Protein AF-I2Q1D4-F1 (afdb_monomer)

Structure (mmCIF, N/CA/C/O backbone):
data_AF-I2Q1D4-F1
#
_entry.id   AF-I2Q1D4-F1
#
loop_
_atom_site.group_PDB
_atom_site.id
_atom_site.type_symbol
_atom_site.label_atom_id
_atom_site.label_alt_id
_atom_site.label_comp_id
_atom_site.label_asym_id
_atom_site.label_entity_id
_atom_site.label_seq_id
_atom_site.pdbx_PDB_ins_code
_atom_site.Cartn_x
_atom_site.Cartn_y
_atom_site.Cartn_z
_atom_site.occupancy
_atom_site.B_iso_or_equiv
_atom_site.auth_seq_id
_atom_site.auth_comp_id
_atom_site.auth_asym_id
_atom_site.auth_atom_id
_atom_site.pdbx_PDB_model_num
ATOM 1 N N . MET A 1 1 ? -16.448 -4.188 3.893 1.00 62.00 1 MET A N 1
ATOM 2 C CA . MET A 1 1 ? -16.419 -3.322 5.093 1.00 62.00 1 MET A CA 1
ATOM 3 C C . MET A 1 1 ? -15.791 -2.001 4.686 1.00 62.00 1 MET A C 1
ATOM 5 O O . MET A 1 1 ? -14.829 -2.033 3.932 1.00 62.00 1 MET A O 1
ATOM 9 N N . LYS A 1 2 ? -16.348 -0.863 5.107 1.00 79.00 2 LYS A N 1
ATOM 10 C CA . LYS A 1 2 ? -15.737 0.445 4.850 1.00 79.00 2 LYS A CA 1
ATOM 11 C C . LYS A 1 2 ? -14.789 0.752 6.010 1.00 79.00 2 LYS A C 1
ATOM 13 O O . LYS A 1 2 ? -15.241 0.789 7.150 1.00 79.00 2 LYS A O 1
ATOM 18 N N . LEU A 1 3 ? -13.499 0.894 5.723 1.00 90.38 3 LEU A N 1
ATOM 19 C CA . LEU A 1 3 ? -12.485 1.256 6.714 1.00 90.38 3 LEU A CA 1
ATOM 20 C C . LEU A 1 3 ? -12.635 2.740 7.006 1.00 90.38 3 LEU A C 1
ATOM 22 O O . LEU A 1 3 ? -12.610 3.537 6.068 1.00 90.38 3 LEU A O 1
ATOM 26 N N . MET A 1 4 ? -12.832 3.101 8.268 1.00 89.44 4 MET A N 1
ATOM 27 C CA . MET A 1 4 ? -13.060 4.495 8.651 1.00 89.44 4 MET A CA 1
ATOM 28 C C . MET A 1 4 ? -11.952 4.936 9.585 1.00 89.44 4 MET A C 1
ATOM 30 O O . MET A 1 4 ? -11.477 4.158 10.405 1.00 89.44 4 MET A O 1
ATOM 34 N N . TYR A 1 5 ? -11.549 6.187 9.482 1.00 87.38 5 TYR A N 1
ATOM 35 C CA . TYR A 1 5 ? -10.619 6.767 10.430 1.00 87.38 5 TYR A CA 1
ATOM 36 C C . TYR A 1 5 ? -11.382 7.342 11.645 1.00 87.38 5 TYR A C 1
ATOM 38 O O . TYR A 1 5 ? -12.425 7.971 11.442 1.00 87.38 5 TYR A O 1
ATOM 46 N N . PRO A 1 6 ? -10.907 7.155 12.894 1.00 86.81 6 PRO A N 1
ATOM 47 C CA . PRO A 1 6 ? -9.643 6.519 13.283 1.00 86.81 6 PRO A CA 1
ATOM 48 C C . PRO A 1 6 ? -9.753 5.048 13.721 1.00 86.81 6 PRO A C 1
ATOM 50 O O . PRO A 1 6 ? -8.758 4.473 14.155 1.00 86.81 6 PRO A O 1
ATOM 53 N N . GLN A 1 7 ? -10.922 4.407 13.591 1.00 86.75 7 GLN A N 1
ATOM 54 C CA . GLN A 1 7 ? -11.082 2.979 13.930 1.00 86.75 7 GLN A CA 1
ATOM 55 C C . GLN A 1 7 ? -10.178 2.048 13.099 1.00 86.75 7 GLN A C 1
ATOM 57 O O . GLN A 1 7 ? -9.902 0.918 13.509 1.00 86.75 7 GLN A O 1
ATOM 62 N N . SER A 1 8 ? -9.727 2.524 11.938 1.00 90.44 8 SER A N 1
ATOM 63 C CA . SER A 1 8 ? -8.790 1.863 11.042 1.00 90.44 8 SER A CA 1
ATOM 64 C C . SER A 1 8 ? -7.541 2.723 10.821 1.00 90.44 8 SER A C 1
ATOM 66 O O . SER A 1 8 ? -7.619 3.952 10.793 1.00 90.44 8 SER A O 1
ATOM 68 N N . PHE A 1 9 ? -6.401 2.074 10.588 1.00 89.38 9 PHE A N 1
ATOM 69 C CA . PHE A 1 9 ? -5.124 2.712 10.250 1.00 89.38 9 PHE A CA 1
ATOM 70 C C . PHE A 1 9 ? -4.370 1.884 9.199 1.00 89.38 9 PHE A C 1
ATOM 72 O O . PHE A 1 9 ? -4.501 0.656 9.205 1.00 89.38 9 PHE A O 1
ATOM 79 N N . PRO A 1 10 ? -3.569 2.488 8.300 1.00 90.31 10 PRO A N 1
ATOM 80 C CA . PRO A 1 10 ? -2.796 1.721 7.334 1.00 90.31 10 PRO A CA 1
ATOM 81 C C . PRO A 1 10 ? -1.645 1.001 8.034 1.00 90.31 10 PRO A C 1
ATOM 83 O O . PRO A 1 10 ? -1.107 1.478 9.033 1.00 90.31 10 PRO A O 1
ATOM 86 N N . CYS A 1 11 ? -1.232 -0.145 7.501 1.00 87.75 11 CYS A N 1
ATOM 87 C CA . CYS A 1 11 ? -0.010 -0.787 7.971 1.00 87.75 11 CYS A CA 1
ATOM 88 C C . CYS A 1 11 ? 1.193 0.135 7.734 1.00 87.75 11 CYS A C 1
ATOM 90 O O . CYS A 1 11 ? 1.374 0.659 6.637 1.00 87.75 11 CYS A O 1
ATOM 92 N N . LEU A 1 12 ? 2.042 0.275 8.752 1.00 80.25 12 LEU A N 1
ATOM 93 C CA . LEU A 1 12 ? 3.350 0.899 8.603 1.00 80.25 12 LEU A CA 1
ATOM 94 C C . LEU A 1 12 ? 4.350 -0.145 8.104 1.00 80.25 12 LEU A C 1
ATOM 96 O O . LEU A 1 12 ? 4.424 -1.261 8.625 1.00 80.25 12 LEU A O 1
ATOM 100 N N . PHE A 1 13 ? 5.110 0.227 7.082 1.00 76.31 13 PHE A N 1
ATOM 101 C CA . PHE A 1 13 ? 6.094 -0.624 6.419 1.00 76.31 13 PHE A CA 1
ATOM 102 C C . PHE A 1 13 ? 7.502 -0.053 6.629 1.00 76.31 13 PHE A C 1
ATOM 104 O O . PHE A 1 13 ? 8.214 0.297 5.685 1.00 76.31 13 PHE A O 1
ATOM 111 N N . ASP A 1 14 ? 7.890 0.068 7.898 1.00 74.75 14 ASP A N 1
ATOM 112 C CA . ASP A 1 14 ? 9.194 0.602 8.283 1.00 74.75 14 ASP A CA 1
ATOM 113 C C . ASP A 1 14 ? 10.340 -0.282 7.772 1.00 74.75 14 ASP A C 1
ATOM 115 O O . ASP A 1 14 ? 10.262 -1.511 7.778 1.00 74.75 14 ASP A O 1
ATOM 119 N N . GLY A 1 15 ? 11.432 0.352 7.336 1.00 75.62 15 GLY A N 1
ATOM 120 C CA . GLY A 1 15 ? 12.657 -0.353 6.941 1.00 75.62 15 GLY A CA 1
ATOM 121 C C . GLY A 1 15 ? 12.574 -1.120 5.619 1.00 75.62 15 GLY A C 1
ATOM 122 O O . GLY A 1 15 ? 13.454 -1.928 5.331 1.00 75.62 15 GLY A O 1
ATOM 123 N N . PHE A 1 16 ? 11.549 -0.878 4.798 1.00 83.38 16 PHE A N 1
ATOM 124 C CA . PHE A 1 16 ? 11.506 -1.435 3.448 1.00 83.38 16 PHE A CA 1
ATOM 125 C C . PHE A 1 16 ? 12.712 -0.951 2.614 1.00 83.38 16 PHE A C 1
ATOM 127 O O . PHE A 1 16 ? 13.245 0.133 2.875 1.00 83.38 16 PHE A O 1
ATOM 134 N N . PRO A 1 17 ? 13.156 -1.710 1.599 1.00 86.94 17 PRO A N 1
ATOM 135 C CA . PRO A 1 17 ? 14.291 -1.323 0.763 1.00 86.94 17 PRO A CA 1
ATOM 136 C C . PRO A 1 17 ? 13.922 -0.198 -0.217 1.00 86.94 17 PRO A C 1
ATOM 138 O O . PRO A 1 17 ? 12.746 0.061 -0.460 1.00 86.94 17 PRO A O 1
ATOM 141 N N . THR A 1 18 ? 14.915 0.480 -0.794 1.00 85.62 18 THR A N 1
ATOM 142 C CA . THR A 1 18 ? 14.709 1.505 -1.841 1.00 85.62 18 THR A CA 1
ATOM 143 C C . THR A 1 18 ? 14.423 0.898 -3.217 1.00 85.62 18 THR A C 1
ATOM 145 O O . THR A 1 18 ? 13.810 1.544 -4.064 1.00 85.62 18 THR A O 1
ATOM 148 N N . ALA A 1 19 ? 14.810 -0.363 -3.419 1.00 90.31 19 ALA A N 1
ATOM 149 C CA . ALA A 1 19 ? 14.543 -1.122 -4.629 1.00 90.31 19 ALA A CA 1
ATOM 150 C C . ALA A 1 19 ? 14.265 -2.599 -4.319 1.00 90.31 19 ALA A C 1
ATOM 152 O O . ALA A 1 19 ? 14.704 -3.135 -3.300 1.00 90.31 19 ALA A O 1
ATOM 153 N N . LEU A 1 20 ? 13.555 -3.259 -5.229 1.00 93.50 20 LEU A N 1
ATOM 154 C CA . LEU A 1 20 ? 13.235 -4.679 -5.187 1.00 93.50 20 LEU A CA 1
ATOM 155 C C . LEU A 1 20 ? 13.736 -5.354 -6.456 1.00 93.50 20 LEU A C 1
ATOM 157 O O . LEU A 1 20 ? 13.558 -4.843 -7.557 1.00 93.50 20 LEU A O 1
ATOM 161 N N . GLU A 1 21 ? 14.316 -6.539 -6.313 1.00 94.88 21 GLU A N 1
ATOM 162 C CA . GLU A 1 21 ? 14.533 -7.431 -7.445 1.00 94.88 21 GLU A CA 1
ATOM 163 C C . GLU A 1 21 ? 13.379 -8.425 -7.503 1.00 94.88 21 GLU A C 1
ATOM 165 O O . GLU A 1 21 ? 13.147 -9.170 -6.548 1.00 94.88 21 GLU A O 1
ATOM 170 N N . ILE A 1 22 ? 12.683 -8.468 -8.636 1.00 92.94 22 ILE A N 1
ATOM 171 C CA . ILE A 1 22 ? 11.672 -9.487 -8.900 1.00 92.94 22 ILE A CA 1
ATOM 172 C C . ILE A 1 22 ? 12.085 -10.349 -10.086 1.00 92.94 22 ILE A C 1
ATOM 174 O O . ILE A 1 22 ? 12.797 -9.914 -10.996 1.00 92.94 22 ILE A O 1
ATOM 178 N N . ARG A 1 23 ? 11.622 -11.599 -10.073 1.00 93.38 23 ARG A N 1
ATOM 179 C CA . ARG A 1 23 ? 11.821 -12.554 -11.163 1.00 93.38 23 ARG A CA 1
ATOM 180 C C . ARG A 1 23 ? 10.481 -13.075 -11.626 1.00 93.38 23 ARG A C 1
ATOM 182 O O . ARG A 1 23 ? 9.671 -13.532 -10.822 1.00 93.38 23 ARG A O 1
ATOM 189 N N . MET A 1 24 ? 10.272 -13.016 -12.929 1.00 91.12 24 MET A N 1
ATOM 190 C CA . MET A 1 24 ? 9.012 -13.405 -13.534 1.00 91.12 24 MET A CA 1
ATOM 191 C C . MET A 1 24 ? 8.871 -14.924 -13.541 1.00 91.12 24 MET A C 1
ATOM 193 O O . MET A 1 24 ? 9.718 -15.644 -14.071 1.00 91.12 24 MET A O 1
ATOM 197 N N . GLY A 1 25 ? 7.777 -15.415 -12.961 1.00 89.06 25 GLY A N 1
ATOM 198 C CA . GLY A 1 25 ? 7.302 -16.773 -13.211 1.00 89.06 25 GLY A CA 1
ATOM 199 C C . GLY A 1 25 ? 6.661 -16.886 -14.596 1.00 89.06 25 GLY A C 1
ATOM 200 O O . GLY A 1 25 ? 6.474 -15.882 -15.282 1.00 89.06 25 GLY A O 1
ATOM 201 N N . VAL A 1 26 ? 6.271 -18.104 -14.982 1.00 86.06 26 VAL A N 1
ATOM 202 C CA . VAL A 1 26 ? 5.675 -18.399 -16.302 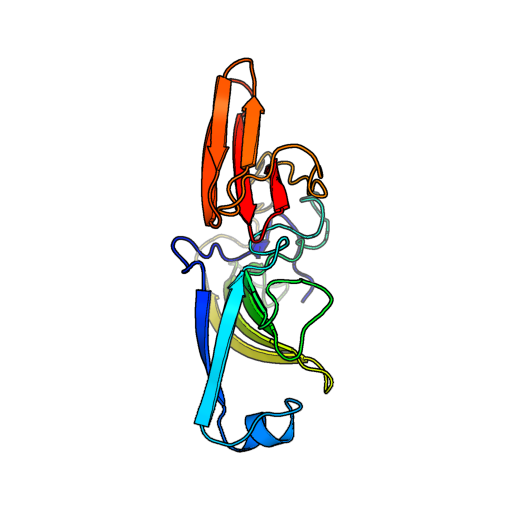1.00 86.06 26 VAL A CA 1
ATOM 203 C C . VAL A 1 26 ? 4.513 -17.451 -16.607 1.00 86.06 26 VAL A C 1
ATOM 205 O O . VAL A 1 26 ? 4.579 -16.683 -17.557 1.00 86.06 26 VAL A O 1
ATOM 208 N N . SER A 1 27 ? 3.510 -17.412 -15.727 1.00 81.69 27 SER A N 1
ATOM 209 C CA . SER A 1 27 ? 2.316 -16.580 -15.921 1.00 81.69 27 SER A CA 1
ATOM 210 C C . SER A 1 27 ? 2.602 -15.081 -15.937 1.00 81.69 27 SER A C 1
ATOM 212 O O . SER A 1 27 ? 1.806 -14.315 -16.462 1.00 81.69 27 SER A O 1
ATOM 214 N N . GLY A 1 28 ? 3.703 -14.644 -15.327 1.00 79.88 28 GLY A N 1
ATOM 215 C CA . GLY A 1 28 ? 4.086 -13.241 -15.351 1.00 79.88 28 GLY A CA 1
ATOM 216 C C . GLY A 1 28 ? 4.759 -12.851 -16.671 1.00 79.88 28 GLY A C 1
ATOM 217 O O . GLY A 1 28 ? 4.537 -11.744 -17.152 1.00 79.88 28 GLY A O 1
ATOM 218 N N . GLY A 1 29 ? 5.532 -13.763 -17.271 1.00 79.62 29 GLY A N 1
ATOM 219 C CA . GLY A 1 29 ? 6.131 -13.566 -18.594 1.00 79.62 29 GLY A CA 1
ATOM 220 C C . GLY A 1 29 ? 5.088 -13.343 -19.692 1.00 79.62 29 GLY A C 1
ATOM 221 O O . GLY A 1 29 ? 5.316 -12.541 -20.585 1.00 79.62 29 GLY A O 1
ATOM 222 N N . ASP A 1 30 ? 3.921 -13.979 -19.576 1.00 82.12 30 ASP A N 1
ATOM 223 C CA . ASP A 1 30 ? 2.833 -13.834 -20.553 1.00 82.12 30 ASP A CA 1
ATOM 224 C C . ASP A 1 30 ? 2.056 -12.510 -20.415 1.00 82.12 30 ASP A C 1
ATOM 226 O O . ASP A 1 30 ? 1.393 -12.076 -21.355 1.00 82.12 30 ASP A O 1
ATOM 230 N N . ILE A 1 31 ? 2.095 -11.883 -19.234 1.00 84.81 31 ILE A N 1
ATOM 231 C CA . ILE A 1 31 ? 1.286 -10.697 -18.903 1.00 84.81 31 ILE A CA 1
ATOM 232 C C . ILE A 1 31 ? 2.092 -9.400 -19.050 1.00 84.81 31 ILE A C 1
ATOM 234 O O . ILE A 1 31 ? 1.538 -8.362 -19.410 1.00 84.81 31 ILE A O 1
ATOM 238 N N . VAL A 1 32 ? 3.394 -9.441 -18.764 1.00 88.06 32 VAL A N 1
ATOM 239 C CA . VAL A 1 32 ? 4.268 -8.265 -18.797 1.00 88.06 32 VAL A CA 1
ATOM 240 C C . VAL A 1 32 ? 4.936 -8.167 -20.162 1.00 88.06 32 VAL A C 1
ATOM 242 O O . VAL A 1 32 ? 5.676 -9.060 -20.573 1.00 88.06 32 VAL A O 1
ATOM 245 N N . ALA A 1 33 ? 4.692 -7.064 -20.870 1.00 85.38 33 ALA A N 1
ATOM 246 C CA . ALA A 1 33 ? 5.254 -6.843 -22.196 1.00 85.38 33 ALA A CA 1
ATOM 247 C C . ALA A 1 33 ? 6.791 -6.928 -22.171 1.00 85.38 33 ALA A C 1
ATOM 249 O O . ALA A 1 33 ? 7.451 -6.307 -21.342 1.00 85.38 33 ALA A O 1
ATOM 250 N N . GLY A 1 34 ? 7.364 -7.720 -23.081 1.00 84.00 34 GLY A N 1
ATOM 251 C CA . GLY A 1 34 ? 8.815 -7.917 -23.168 1.00 84.00 34 GLY A CA 1
ATOM 252 C C . GLY A 1 34 ? 9.417 -8.831 -22.092 1.00 84.00 34 GLY A C 1
ATOM 253 O O . GLY A 1 34 ? 10.634 -9.014 -22.074 1.00 84.00 34 GLY A O 1
ATOM 254 N N . ALA A 1 35 ? 8.602 -9.430 -21.219 1.00 89.31 35 ALA A N 1
ATOM 255 C CA . ALA A 1 35 ? 9.062 -10.400 -20.236 1.00 89.31 35 ALA A CA 1
ATOM 256 C C . ALA A 1 35 ? 8.954 -11.849 -20.743 1.00 89.31 35 ALA A C 1
ATOM 258 O O . ALA A 1 35 ? 8.266 -12.168 -21.705 1.00 89.31 35 ALA A O 1
ATOM 259 N N . SER A 1 36 ? 9.668 -12.745 -20.068 1.00 90.50 36 SER A N 1
ATOM 260 C CA . SER A 1 36 ? 9.610 -14.195 -20.243 1.00 90.50 36 SER A CA 1
ATOM 261 C C . SER A 1 36 ? 9.888 -14.874 -18.898 1.00 90.50 36 SER A C 1
ATOM 263 O O . SER A 1 36 ? 10.193 -14.202 -17.906 1.00 90.50 36 SER A O 1
ATOM 265 N N . LEU A 1 37 ? 9.791 -16.205 -18.838 1.00 92.06 37 LEU A N 1
ATOM 266 C CA . LEU A 1 37 ? 10.150 -16.954 -17.633 1.00 92.06 37 LEU A CA 1
ATOM 267 C C . LEU A 1 37 ? 11.592 -16.636 -17.210 1.00 92.06 37 LEU A C 1
ATOM 269 O O . LEU A 1 37 ? 12.538 -16.842 -17.964 1.00 92.06 37 LEU A O 1
ATOM 273 N N . GLY A 1 38 ? 11.754 -16.186 -15.968 1.00 89.50 38 GLY A N 1
ATOM 274 C CA . GLY A 1 38 ? 13.052 -15.860 -15.389 1.00 89.50 38 GLY A CA 1
ATOM 275 C C . GLY A 1 38 ? 13.555 -14.453 -15.710 1.00 89.50 38 GLY A C 1
ATOM 276 O O . GLY A 1 38 ? 14.598 -14.076 -15.170 1.00 89.50 38 GLY A O 1
ATOM 277 N N . THR A 1 39 ? 12.828 -13.659 -16.511 1.00 93.44 39 THR A N 1
ATOM 278 C CA . THR A 1 39 ? 13.144 -12.237 -16.701 1.00 93.44 39 THR A CA 1
ATOM 279 C C . THR A 1 39 ? 13.220 -11.551 -15.340 1.00 93.44 39 THR A C 1
ATOM 281 O O . THR A 1 39 ? 12.350 -11.727 -14.484 1.00 93.44 39 THR A O 1
ATOM 284 N N . LYS A 1 40 ? 14.292 -10.785 -15.141 1.00 94.38 40 LYS A N 1
ATOM 285 C CA . LYS A 1 40 ? 14.546 -10.018 -13.926 1.00 94.38 40 LYS A CA 1
ATOM 286 C C . LYS A 1 40 ? 14.137 -8.567 -14.154 1.00 94.38 40 LYS A C 1
ATOM 288 O O . LYS A 1 40 ? 14.579 -7.970 -15.131 1.00 94.38 40 LYS A O 1
ATOM 293 N N . PHE A 1 41 ? 13.385 -8.008 -13.214 1.00 93.56 41 PHE A N 1
ATOM 294 C CA . PHE A 1 41 ? 13.145 -6.570 -13.122 1.00 93.56 41 PHE A CA 1
ATOM 295 C C . PHE A 1 41 ? 13.732 -6.036 -11.819 1.00 93.56 41 PHE A C 1
ATOM 297 O O . PHE A 1 41 ? 13.641 -6.683 -10.771 1.00 93.56 41 PHE A O 1
ATOM 304 N N . THR A 1 42 ? 14.325 -4.850 -11.899 1.00 95.69 42 THR A N 1
ATOM 305 C CA . THR A 1 42 ? 14.633 -4.032 -10.728 1.00 95.69 42 THR A CA 1
ATOM 306 C C . THR A 1 42 ? 13.528 -2.997 -10.622 1.00 95.69 42 THR A C 1
ATOM 308 O O . THR A 1 42 ? 13.348 -2.218 -11.551 1.00 95.69 42 THR A O 1
ATOM 311 N N . LEU A 1 43 ? 12.787 -3.009 -9.521 1.00 96.38 43 LEU A N 1
ATOM 312 C CA . LEU A 1 43 ? 11.739 -2.035 -9.249 1.00 96.38 43 LEU A CA 1
ATOM 313 C C . LEU A 1 43 ? 12.253 -1.019 -8.235 1.00 96.38 43 LEU A C 1
ATOM 315 O O . LEU A 1 43 ? 12.774 -1.418 -7.193 1.00 96.38 43 LEU A O 1
ATOM 319 N N . THR A 1 44 ? 12.088 0.269 -8.498 1.00 94.50 44 THR A N 1
ATOM 320 C CA . THR A 1 44 ? 12.456 1.347 -7.569 1.00 94.50 44 THR A CA 1
ATOM 321 C C . THR A 1 44 ? 11.203 1.988 -6.990 1.00 94.50 44 THR A C 1
ATOM 323 O O . THR A 1 44 ? 10.123 1.912 -7.578 1.00 94.50 44 THR A O 1
ATOM 326 N N . ARG A 1 45 ? 11.318 2.576 -5.795 1.00 93.25 45 ARG A N 1
ATOM 327 C CA . ARG A 1 45 ? 10.184 3.237 -5.134 1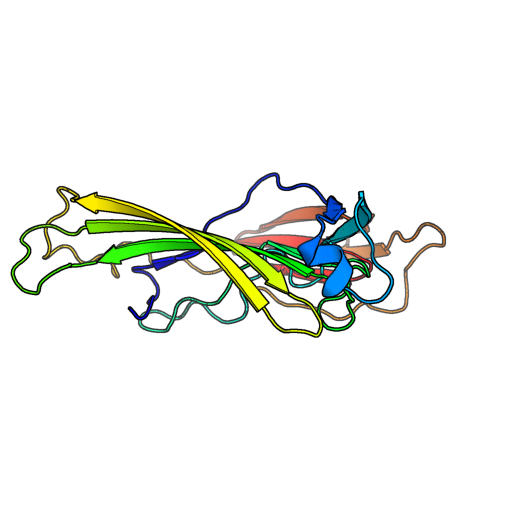.00 93.25 45 ARG A CA 1
ATOM 328 C C . ARG A 1 45 ? 9.629 4.365 -5.973 1.00 93.25 45 ARG A C 1
ATOM 330 O O . ARG A 1 45 ? 10.398 5.201 -6.411 1.00 93.25 45 ARG A O 1
ATOM 337 N N . THR A 1 46 ? 8.317 4.457 -6.105 1.00 90.50 46 THR A N 1
ATOM 338 C CA . THR A 1 46 ? 7.708 5.600 -6.789 1.00 90.50 46 THR A CA 1
ATOM 339 C C . THR A 1 46 ? 7.580 6.812 -5.862 1.00 90.50 46 THR A C 1
ATOM 341 O O . THR A 1 46 ? 7.668 6.665 -4.639 1.00 90.50 46 THR A O 1
ATOM 344 N N . PRO A 1 47 ? 7.348 8.019 -6.395 1.00 85.31 47 PRO A N 1
ATOM 345 C CA . PRO A 1 47 ? 7.203 9.210 -5.565 1.00 85.31 47 PRO A CA 1
ATOM 346 C C . PRO A 1 47 ? 6.032 9.164 -4.568 1.00 85.31 47 PRO A C 1
ATOM 348 O O . PRO A 1 47 ? 6.168 9.685 -3.464 1.00 85.31 47 PRO A O 1
ATOM 351 N N . LYS A 1 48 ? 4.915 8.492 -4.888 1.00 87.44 48 LYS A N 1
ATOM 352 C CA . LYS A 1 48 ? 3.791 8.285 -3.943 1.00 87.44 48 LYS A CA 1
ATOM 353 C C . LYS A 1 48 ? 4.031 7.167 -2.914 1.00 87.44 48 LYS A C 1
ATOM 355 O O . LYS A 1 48 ? 3.167 6.898 -2.077 1.00 87.44 48 LYS A O 1
ATOM 360 N N . CYS A 1 49 ? 5.181 6.495 -2.953 1.00 89.12 49 CYS A N 1
ATOM 361 C CA . CYS A 1 49 ? 5.493 5.361 -2.086 1.00 89.12 49 CYS A CA 1
ATOM 362 C C . CYS A 1 49 ? 5.511 5.751 -0.599 1.00 89.12 49 CYS A C 1
ATOM 364 O O . CYS A 1 49 ? 6.277 6.609 -0.167 1.00 89.12 49 CYS A O 1
ATOM 366 N N . GLY A 1 50 ? 4.686 5.071 0.197 1.00 85.88 50 GLY A N 1
ATOM 367 C CA . GLY A 1 50 ? 4.564 5.282 1.638 1.00 85.88 50 GLY A CA 1
ATOM 368 C C . GLY A 1 50 ? 3.775 6.532 2.028 1.00 85.88 50 GLY A C 1
ATOM 369 O O . GLY A 1 50 ? 3.751 6.872 3.209 1.00 85.88 50 GLY A O 1
ATOM 370 N N . LEU A 1 51 ? 3.131 7.205 1.067 1.00 83.00 51 LEU A N 1
ATOM 371 C CA . LEU A 1 51 ? 2.361 8.420 1.314 1.00 83.00 51 LEU A CA 1
ATOM 372 C C . LEU A 1 51 ? 0.853 8.139 1.327 1.00 83.00 51 LEU A C 1
ATOM 374 O O . LEU A 1 51 ? 0.342 7.516 0.389 1.00 83.00 51 LEU A O 1
ATOM 378 N N . PRO A 1 52 ? 0.116 8.650 2.328 1.00 84.56 52 PRO A N 1
ATOM 379 C CA . PRO A 1 52 ? -1.339 8.684 2.304 1.00 84.56 52 PRO A CA 1
ATOM 380 C C . PRO A 1 52 ? -1.862 9.469 1.095 1.00 84.56 52 PRO A C 1
ATOM 382 O O . PRO A 1 52 ? -1.482 10.614 0.867 1.00 84.56 52 PRO A O 1
ATOM 385 N N . GLN A 1 53 ? -2.764 8.860 0.333 1.00 84.19 53 GLN A N 1
ATOM 386 C CA . GLN A 1 53 ? -3.433 9.461 -0.818 1.00 84.19 53 GLN A CA 1
ATOM 387 C C . GLN A 1 53 ? -4.774 10.069 -0.378 1.00 84.19 53 GLN A C 1
ATOM 389 O O . GLN A 1 53 ? -5.848 9.572 -0.720 1.00 84.19 53 GLN A O 1
ATOM 394 N N . GLY A 1 54 ? -4.703 11.114 0.450 1.00 82.56 54 GLY A N 1
ATOM 395 C CA . GLY A 1 54 ? -5.857 11.826 1.007 1.00 82.56 54 GLY A CA 1
ATOM 396 C C . GLY A 1 54 ? -5.693 12.178 2.486 1.00 82.56 54 GLY A C 1
ATOM 397 O O . GLY A 1 54 ? -4.729 11.772 3.135 1.00 82.56 54 GLY A O 1
ATOM 398 N N . ASP A 1 55 ? -6.666 12.916 3.020 1.00 80.94 55 ASP A N 1
ATOM 399 C CA . ASP A 1 55 ? -6.619 13.433 4.388 1.00 80.94 55 ASP A CA 1
ATOM 400 C C . ASP A 1 55 ? -7.208 12.459 5.410 1.00 80.94 55 ASP A C 1
ATOM 402 O O . ASP A 1 55 ? -8.282 11.878 5.222 1.00 80.94 55 ASP A O 1
ATOM 406 N N . TYR A 1 56 ? -6.558 12.360 6.567 1.00 81.75 56 TYR A N 1
ATOM 407 C CA . TYR A 1 56 ? -7.117 11.677 7.729 1.00 81.75 56 TYR A CA 1
ATOM 408 C C . TYR A 1 56 ? -8.185 12.545 8.392 1.00 81.75 56 TYR A C 1
ATOM 410 O O . TYR A 1 56 ? -7.906 13.354 9.274 1.00 81.75 56 TYR A O 1
ATOM 418 N N . THR A 1 57 ? -9.429 12.362 7.960 1.00 83.50 57 THR A N 1
ATOM 419 C CA . THR A 1 57 ? -10.590 13.049 8.535 1.00 83.50 57 THR A CA 1
ATOM 420 C C . THR A 1 57 ? -11.395 12.084 9.402 1.00 83.50 57 THR A C 1
ATOM 422 O O . THR A 1 57 ? -11.760 10.995 8.954 1.00 83.50 57 THR A O 1
ATOM 425 N N . ILE A 1 58 ? -11.685 12.464 10.650 1.00 83.81 58 ILE A N 1
ATOM 426 C CA . ILE A 1 58 ? -12.499 11.651 11.573 1.00 83.81 58 ILE A CA 1
ATOM 427 C C . ILE A 1 58 ? -13.859 11.349 10.931 1.00 83.81 58 ILE A C 1
ATOM 429 O O . ILE A 1 58 ? -14.503 12.232 10.363 1.00 83.81 58 ILE A O 1
ATOM 433 N N . GLY A 1 59 ? -14.281 10.085 10.981 1.00 84.25 59 GLY A N 1
ATOM 434 C CA . GLY A 1 59 ? -15.535 9.625 10.384 1.00 84.25 59 GLY A CA 1
ATOM 435 C C . GLY A 1 59 ? -15.514 9.543 8.853 1.00 84.25 59 GLY A C 1
ATOM 436 O O . GLY A 1 59 ? -16.561 9.323 8.245 1.00 84.25 59 GLY A O 1
ATOM 437 N N . SER A 1 60 ? -14.349 9.690 8.213 1.00 87.50 60 SER A N 1
ATOM 438 C CA . SER A 1 60 ? -14.164 9.532 6.762 1.00 87.50 60 SER A CA 1
ATOM 439 C C . SER A 1 60 ? -13.468 8.207 6.419 1.00 87.50 60 SER A C 1
ATOM 441 O O . SER A 1 60 ? -12.905 7.565 7.311 1.00 87.50 60 SER A O 1
ATOM 443 N N . PRO A 1 61 ? -13.537 7.741 5.152 1.00 90.62 61 PRO A N 1
ATOM 444 C CA . PRO A 1 61 ? -12.790 6.564 4.727 1.00 90.62 61 PRO A CA 1
ATOM 445 C C . PRO A 1 61 ? -11.301 6.712 5.041 1.00 90.62 61 PRO A C 1
ATOM 447 O O . PRO A 1 61 ? -10.746 7.797 4.886 1.00 90.62 61 PRO A O 1
ATOM 450 N N . LEU A 1 62 ? -10.664 5.615 5.442 1.00 89.88 62 LEU A N 1
ATOM 451 C CA . LEU A 1 62 ? -9.221 5.586 5.636 1.00 89.88 62 LEU A CA 1
ATOM 452 C C . LEU A 1 62 ? -8.504 5.891 4.300 1.00 89.88 62 LEU A C 1
ATOM 454 O O . LEU A 1 62 ? -8.768 5.173 3.330 1.00 89.88 62 LEU A O 1
ATOM 458 N N . PRO A 1 63 ? -7.609 6.899 4.233 1.00 88.81 63 PRO A N 1
ATOM 459 C CA . PRO A 1 63 ? -6.808 7.153 3.042 1.00 88.81 63 PRO A CA 1
ATOM 460 C C . PRO A 1 63 ? -5.961 5.943 2.663 1.00 88.81 63 PRO A C 1
ATOM 462 O O . PRO A 1 63 ? -5.437 5.225 3.519 1.00 88.81 63 PRO A O 1
ATOM 465 N N . GLU A 1 64 ? -5.797 5.731 1.365 1.00 88.62 64 GLU A N 1
ATOM 466 C CA . GLU A 1 64 ? -4.923 4.681 0.871 1.00 88.62 64 GLU A CA 1
ATOM 467 C C . GLU A 1 64 ? -3.459 5.035 1.140 1.00 88.62 64 GLU A C 1
ATOM 469 O O . GLU A 1 64 ? -3.025 6.148 0.870 1.00 88.62 64 GLU A O 1
ATOM 474 N N . CYS A 1 65 ? -2.684 4.084 1.653 1.00 90.50 65 CYS A N 1
ATOM 475 C CA . CYS A 1 65 ? -1.243 4.226 1.812 1.00 90.50 65 CYS A CA 1
ATOM 476 C C . CYS A 1 65 ? -0.583 2.898 1.442 1.00 90.50 65 CYS A C 1
ATOM 478 O O . CYS A 1 65 ? -0.927 1.848 1.994 1.00 90.50 65 CYS A O 1
ATOM 480 N N . ARG A 1 66 ? 0.332 2.937 0.471 1.00 93.50 66 ARG A N 1
ATOM 481 C CA . ARG A 1 66 ? 0.998 1.751 -0.078 1.00 93.50 66 ARG A CA 1
ATOM 482 C C . ARG A 1 66 ? 2.492 1.994 -0.208 1.00 93.50 66 ARG A C 1
ATOM 484 O O . ARG A 1 66 ? 2.904 3.089 -0.575 1.00 93.50 66 ARG A O 1
ATOM 491 N N . MET A 1 67 ? 3.303 0.959 -0.009 1.00 94.06 67 MET A N 1
ATOM 492 C CA . MET A 1 67 ? 4.697 0.978 -0.463 1.00 94.06 67 MET A CA 1
ATOM 493 C C . MET A 1 67 ? 4.740 0.544 -1.919 1.00 94.06 67 MET A C 1
ATOM 495 O O . MET A 1 67 ? 4.531 -0.632 -2.201 1.00 94.06 67 MET A O 1
ATOM 499 N N . ILE A 1 68 ? 4.992 1.483 -2.822 1.00 95.19 68 ILE A N 1
ATOM 500 C CA . ILE A 1 68 ? 4.864 1.306 -4.267 1.00 95.19 68 ILE A CA 1
ATOM 501 C C . ILE A 1 68 ? 6.251 1.241 -4.911 1.00 95.19 68 ILE A C 1
ATOM 503 O O . ILE A 1 68 ? 7.114 2.068 -4.610 1.00 95.19 68 ILE A O 1
ATOM 507 N N . TYR A 1 69 ? 6.451 0.270 -5.800 1.00 96.69 69 TYR A N 1
ATOM 508 C CA . TYR A 1 69 ? 7.658 0.102 -6.607 1.00 96.69 69 TYR A CA 1
ATOM 509 C C . TYR A 1 69 ? 7.275 -0.145 -8.062 1.00 96.69 69 TYR A C 1
ATOM 511 O O . TYR A 1 69 ? 6.377 -0.948 -8.310 1.00 96.69 69 TYR A O 1
ATOM 519 N N . SER A 1 70 ? 7.973 0.460 -9.019 1.00 97.12 70 SER A N 1
ATOM 520 C CA . SER A 1 70 ? 7.776 0.200 -10.452 1.00 97.12 70 SER A CA 1
ATOM 521 C C . SER A 1 70 ? 9.100 0.015 -11.187 1.00 97.12 70 SER A C 1
ATOM 523 O O . SER A 1 70 ? 10.158 0.386 -10.679 1.00 97.12 70 SER A O 1
ATOM 525 N N . ASP A 1 71 ? 9.056 -0.594 -12.373 1.00 94.94 71 ASP A N 1
ATOM 526 C CA . ASP A 1 71 ? 10.237 -0.853 -13.211 1.00 94.94 71 ASP A CA 1
ATOM 527 C C . ASP A 1 71 ? 10.894 0.422 -13.757 1.00 94.94 71 ASP A C 1
ATOM 529 O O . ASP A 1 71 ? 12.083 0.429 -14.069 1.00 94.94 71 ASP A O 1
ATOM 533 N N . THR A 1 72 ? 10.132 1.507 -13.830 1.00 93.19 72 THR A N 1
ATOM 534 C CA . THR A 1 72 ? 10.581 2.842 -14.249 1.00 93.19 72 THR A CA 1
ATOM 535 C C . THR A 1 72 ? 10.859 3.770 -13.069 1.00 93.19 72 THR A C 1
ATOM 537 O O . THR A 1 72 ? 11.476 4.820 -13.240 1.00 93.19 72 THR A O 1
ATOM 540 N N . GLY A 1 73 ? 10.355 3.426 -11.881 1.00 90.19 73 GLY A N 1
ATOM 541 C CA . GLY A 1 73 ? 10.341 4.314 -10.731 1.00 90.19 73 GLY A CA 1
ATOM 542 C C . GLY A 1 73 ? 9.269 5.409 -10.761 1.00 90.19 73 GLY A C 1
ATOM 543 O O . GLY A 1 73 ? 9.266 6.266 -9.877 1.00 90.19 73 GLY A O 1
ATOM 544 N N . ASN A 1 74 ? 8.367 5.400 -11.745 1.00 90.56 74 ASN A N 1
ATOM 545 C CA . ASN A 1 74 ? 7.256 6.343 -11.871 1.00 90.56 74 ASN A CA 1
ATOM 546 C C . ASN A 1 74 ? 5.928 5.715 -11.395 1.00 90.56 74 ASN A C 1
ATOM 548 O O . ASN A 1 74 ? 5.738 4.499 -11.484 1.00 90.56 74 ASN A O 1
ATOM 552 N N . ASP A 1 75 ? 5.015 6.538 -10.873 1.00 89.31 75 ASP A N 1
ATOM 553 C CA . ASP A 1 75 ? 3.680 6.113 -10.440 1.00 89.31 75 ASP A CA 1
ATOM 554 C C . ASP A 1 75 ? 2.744 5.766 -11.607 1.00 89.31 75 ASP A C 1
ATOM 556 O O . ASP A 1 75 ? 1.953 4.831 -11.485 1.00 89.31 75 ASP A O 1
ATOM 560 N N . ASP A 1 76 ? 2.839 6.481 -12.728 1.00 91.00 76 ASP A N 1
ATOM 561 C CA . ASP A 1 76 ? 1.848 6.431 -13.810 1.00 91.00 76 ASP A CA 1
ATOM 562 C C . ASP A 1 76 ? 2.406 5.848 -15.125 1.00 91.00 76 ASP A C 1
ATOM 564 O O . ASP A 1 76 ? 1.637 5.402 -15.974 1.00 91.00 76 ASP A O 1
ATOM 568 N N . ASP A 1 77 ? 3.731 5.797 -15.285 1.00 93.19 77 ASP A N 1
ATOM 569 C CA . ASP A 1 77 ? 4.410 5.181 -16.435 1.00 93.19 77 ASP A CA 1
ATOM 570 C C . ASP A 1 77 ? 5.166 3.9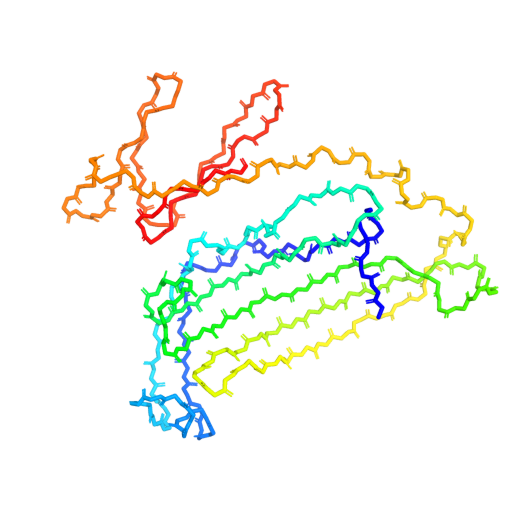30 -15.987 1.00 93.19 77 ASP A C 1
ATOM 572 O O . ASP A 1 77 ? 6.194 4.057 -15.336 1.00 93.19 77 ASP A O 1
ATOM 576 N N . PHE A 1 78 ? 4.661 2.727 -16.263 1.00 94.06 78 PHE A N 1
ATOM 577 C CA . PHE A 1 78 ? 5.287 1.470 -15.840 1.00 94.06 78 PHE A CA 1
ATOM 578 C C . PHE A 1 78 ? 4.828 0.288 -16.698 1.00 94.06 78 PHE A C 1
ATOM 580 O O . PHE A 1 78 ? 3.706 0.259 -17.209 1.00 94.06 78 PHE A O 1
ATOM 587 N N . THR A 1 79 ? 5.669 -0.742 -16.790 1.00 93.62 79 THR A N 1
ATOM 588 C CA . THR A 1 79 ? 5.270 -2.053 -17.328 1.00 93.62 79 THR A CA 1
ATOM 589 C C . THR A 1 79 ? 4.774 -2.961 -16.208 1.00 93.62 79 THR A C 1
ATOM 591 O O . THR A 1 79 ? 3.835 -3.744 -16.389 1.00 93.62 79 THR A O 1
ATOM 594 N N . ILE A 1 80 ? 5.412 -2.863 -15.039 1.00 95.25 80 ILE A N 1
ATOM 595 C CA . ILE A 1 80 ? 5.062 -3.623 -13.846 1.00 95.25 80 ILE A CA 1
ATOM 596 C C . ILE A 1 80 ? 5.265 -2.773 -12.596 1.00 95.25 80 ILE A C 1
ATOM 598 O O . ILE A 1 80 ? 6.307 -2.153 -12.387 1.00 95.25 80 ILE A O 1
ATOM 602 N N . LYS A 1 81 ? 4.263 -2.806 -11.724 1.00 96.56 81 LYS A N 1
ATOM 603 C CA . LYS A 1 81 ? 4.300 -2.174 -10.414 1.00 96.56 81 LYS A CA 1
ATOM 604 C C . LYS A 1 81 ? 3.936 -3.192 -9.346 1.00 96.56 81 LYS A C 1
ATOM 606 O O . LYS A 1 81 ? 3.017 -3.993 -9.508 1.00 96.56 81 LYS A O 1
ATOM 611 N N . VAL A 1 82 ? 4.674 -3.173 -8.245 1.00 96.44 82 VAL A N 1
ATOM 612 C CA . VAL A 1 82 ? 4.418 -3.991 -7.061 1.00 96.44 82 VAL A CA 1
ATOM 613 C C . VAL A 1 82 ? 4.158 -3.055 -5.896 1.00 96.44 82 VAL A C 1
ATOM 615 O O . VAL A 1 82 ? 4.967 -2.177 -5.604 1.00 96.44 82 VAL A O 1
ATOM 618 N N . SER A 1 83 ? 3.027 -3.247 -5.228 1.00 96.50 83 SER A N 1
ATOM 619 C CA . SER A 1 83 ? 2.641 -2.463 -4.061 1.00 96.50 83 SER A CA 1
ATOM 620 C C . SER A 1 83 ? 2.427 -3.351 -2.846 1.00 96.50 83 SER A C 1
ATOM 622 O O . SER A 1 83 ? 1.798 -4.400 -2.946 1.00 96.50 83 SER A O 1
ATOM 624 N N . PHE A 1 84 ? 2.890 -2.912 -1.682 1.00 95.69 84 PHE A N 1
ATOM 625 C CA . PHE A 1 84 ? 2.552 -3.521 -0.398 1.00 95.69 84 PHE A CA 1
ATOM 626 C C . PHE A 1 84 ? 1.533 -2.633 0.295 1.00 95.69 84 PHE A C 1
ATOM 628 O O . PHE A 1 84 ? 1.733 -1.424 0.410 1.00 95.69 84 PHE A O 1
ATOM 635 N N . LEU A 1 85 ? 0.435 -3.235 0.733 1.00 95.06 85 LEU A N 1
ATOM 636 C CA . LEU A 1 85 ? -0.682 -2.536 1.348 1.00 95.06 85 LEU A CA 1
ATOM 637 C C . LEU A 1 85 ? -1.215 -3.320 2.540 1.00 95.06 85 LEU A C 1
ATOM 639 O O . LEU A 1 85 ? -0.997 -4.524 2.679 1.00 95.06 85 LEU A O 1
ATOM 643 N N . GLY A 1 86 ? -1.930 -2.628 3.410 1.00 94.75 86 GLY A N 1
ATOM 644 C CA . GLY A 1 86 ? -2.569 -3.260 4.544 1.00 94.75 86 GLY A CA 1
ATOM 645 C C . GLY A 1 86 ? -3.199 -2.251 5.476 1.00 94.75 86 GLY A C 1
ATOM 646 O O . GLY A 1 86 ? -2.949 -1.051 5.379 1.00 94.75 86 GLY A O 1
ATOM 647 N N . TYR A 1 87 ? -3.994 -2.755 6.405 1.00 93.81 87 TYR A N 1
ATOM 648 C CA . TYR A 1 87 ? -4.638 -1.954 7.433 1.00 93.81 87 TYR A CA 1
ATOM 649 C C . TYR A 1 87 ? -4.853 -2.781 8.698 1.00 93.81 87 TYR A C 1
ATOM 651 O O . TYR A 1 87 ? -4.980 -4.005 8.641 1.00 93.81 87 TYR A O 1
ATOM 659 N N . GLY A 1 88 ? -4.907 -2.100 9.836 1.00 92.88 88 GLY A N 1
ATOM 660 C CA . GLY A 1 88 ? -5.489 -2.613 11.070 1.00 92.88 88 GLY A CA 1
ATOM 661 C C . GLY A 1 88 ? -6.837 -1.943 11.312 1.00 92.88 88 GLY A C 1
ATOM 662 O O . GLY A 1 88 ? -6.992 -0.764 11.000 1.00 92.88 88 GLY A O 1
ATOM 663 N N . THR A 1 89 ? -7.819 -2.667 11.844 1.00 92.44 89 THR A N 1
ATOM 664 C CA . THR A 1 89 ? -9.108 -2.079 12.231 1.00 92.44 89 THR A CA 1
ATOM 665 C C . THR A 1 89 ? -9.721 -2.776 13.434 1.00 92.44 89 THR A C 1
ATOM 667 O O . THR A 1 89 ? -9.673 -4.002 13.547 1.00 92.44 89 THR A O 1
ATOM 670 N N . PHE A 1 90 ? -10.350 -1.990 14.306 1.00 91.50 90 PHE A N 1
ATOM 671 C CA . PHE A 1 90 ? -11.291 -2.510 15.293 1.00 91.50 90 PHE A CA 1
ATOM 672 C C . PHE A 1 90 ? -12.701 -2.518 14.709 1.00 91.50 90 PHE A C 1
ATOM 674 O O . PHE A 1 90 ? -13.063 -1.616 13.955 1.00 91.50 90 PHE A O 1
ATOM 681 N N . TYR A 1 91 ? -13.490 -3.545 15.017 1.00 89.06 91 TYR A N 1
ATOM 682 C CA . TYR A 1 91 ? -14.862 -3.655 14.524 1.00 89.06 91 TYR A CA 1
ATOM 683 C C . TYR A 1 91 ? -15.725 -4.568 15.404 1.00 89.06 91 TYR A C 1
ATOM 685 O O . TYR A 1 91 ? -15.218 -5.290 16.260 1.00 89.06 91 TYR A O 1
ATOM 693 N N . LYS A 1 92 ? -17.041 -4.550 15.176 1.00 88.31 92 LYS A N 1
ATOM 694 C CA . LYS A 1 92 ? -17.981 -5.555 15.695 1.00 88.31 92 LYS A CA 1
ATOM 695 C C . LYS A 1 92 ? -18.386 -6.474 14.552 1.00 88.31 92 LYS A C 1
ATOM 697 O O . LYS A 1 92 ? -18.769 -5.974 13.493 1.00 88.31 92 LYS A O 1
ATOM 702 N N . LEU A 1 93 ? -18.315 -7.787 14.746 1.00 85.62 93 LEU A N 1
ATOM 703 C CA . LEU A 1 93 ? -18.782 -8.748 13.748 1.00 85.62 93 LEU A CA 1
ATOM 704 C C . LEU A 1 93 ? -20.311 -8.743 13.682 1.00 85.62 93 LEU A C 1
ATOM 706 O O . LEU A 1 93 ? -20.886 -8.802 12.596 1.00 85.62 93 LEU A O 1
ATOM 710 N N . THR A 1 94 ? -20.963 -8.618 14.839 1.00 87.00 94 THR A N 1
ATOM 711 C CA . THR A 1 94 ? -22.416 -8.474 14.960 1.00 87.00 94 THR A CA 1
ATOM 712 C C . THR A 1 94 ? -22.789 -7.307 15.872 1.00 87.00 94 THR A C 1
ATOM 714 O O . THR A 1 94 ? -22.024 -6.897 16.742 1.00 87.00 94 THR A O 1
ATOM 717 N N . ALA A 1 95 ? -24.005 -6.774 15.721 1.00 86.12 95 ALA A N 1
ATOM 718 C CA . ALA A 1 95 ? -24.498 -5.699 16.588 1.00 86.12 95 ALA A CA 1
ATOM 719 C C . ALA A 1 95 ? -24.620 -6.113 18.071 1.00 86.12 95 ALA A C 1
ATOM 721 O O . ALA A 1 95 ? -24.650 -5.248 18.944 1.00 86.12 95 ALA A O 1
ATOM 722 N N . 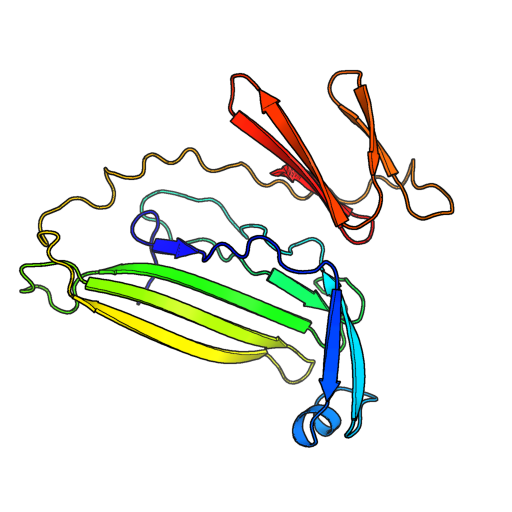SER A 1 96 ? -24.693 -7.418 18.350 1.00 90.19 96 SER A N 1
ATOM 723 C CA . SER A 1 96 ? -24.814 -7.997 19.693 1.00 90.19 96 SER A CA 1
ATOM 724 C C . SER A 1 96 ? -23.479 -8.290 20.384 1.00 90.19 96 SER A C 1
ATOM 726 O O . SER A 1 96 ? -23.491 -8.673 21.558 1.00 90.19 96 SER A O 1
ATOM 728 N N . ASP A 1 97 ? -22.347 -8.134 19.689 1.00 88.38 97 ASP A N 1
ATOM 729 C CA . ASP A 1 97 ? -21.032 -8.439 20.255 1.00 88.38 97 ASP A CA 1
ATOM 730 C C . ASP A 1 97 ? -20.765 -7.576 21.494 1.00 88.38 97 ASP A C 1
ATOM 732 O O . ASP A 1 97 ? -20.961 -6.358 21.484 1.00 88.38 97 ASP A O 1
ATOM 736 N N . GLN A 1 98 ? -20.309 -8.220 22.570 1.00 93.56 98 GLN A N 1
ATOM 737 C CA . GLN A 1 98 ? -19.974 -7.553 23.834 1.00 93.56 98 GLN A CA 1
ATOM 738 C C . GLN A 1 98 ? -18.546 -7.001 23.840 1.00 93.56 98 GLN A C 1
ATOM 740 O O . GLN A 1 98 ? -18.226 -6.118 24.640 1.00 93.56 98 GLN A O 1
ATOM 745 N N . SER A 1 99 ? -17.710 -7.472 22.915 1.00 92.69 99 SER A N 1
ATOM 746 C CA . SER A 1 99 ? -16.326 -7.046 22.754 1.00 92.69 99 SER A CA 1
ATOM 747 C C . SER A 1 99 ? -16.014 -6.719 21.298 1.00 92.69 99 SER A C 1
ATOM 749 O O . SER A 1 99 ? -16.620 -7.263 20.376 1.00 92.69 99 SER A O 1
ATOM 751 N N . LEU A 1 100 ? -15.077 -5.799 21.089 1.00 92.06 100 LEU A N 1
ATOM 752 C CA . LEU A 1 100 ? -14.557 -5.497 19.760 1.00 92.06 100 LEU A CA 1
ATOM 753 C C . LEU A 1 100 ? -13.673 -6.644 19.263 1.00 92.06 100 LEU A C 1
ATOM 755 O O . LEU A 1 100 ? -13.060 -7.375 20.042 1.00 92.06 100 LEU A O 1
ATOM 759 N N . ARG A 1 101 ? -13.553 -6.761 17.948 1.00 93.44 101 ARG A N 1
ATOM 760 C CA . ARG A 1 101 ? -12.572 -7.602 17.265 1.00 93.44 101 ARG A CA 1
ATOM 761 C C . ARG A 1 101 ? -11.491 -6.728 16.654 1.00 93.44 101 ARG A C 1
ATOM 763 O O . ARG A 1 101 ? -11.754 -5.577 16.308 1.00 93.44 101 ARG A O 1
ATOM 770 N N . PHE A 1 102 ? -10.296 -7.281 16.512 1.00 92.62 102 PHE A N 1
ATOM 771 C CA . PHE A 1 102 ? -9.191 -6.652 15.807 1.00 92.62 102 PHE A CA 1
ATOM 772 C C . PHE A 1 102 ? -8.857 -7.468 14.566 1.00 92.62 102 PHE A C 1
ATOM 774 O O . PHE A 1 102 ? -8.653 -8.680 14.639 1.00 92.62 102 PHE A O 1
ATOM 781 N N . GLN A 1 103 ? -8.799 -6.789 13.427 1.00 94.44 103 GLN A N 1
ATOM 782 C CA . GLN A 1 103 ? -8.416 -7.375 12.154 1.00 94.44 103 GLN A CA 1
ATOM 783 C C . GLN A 1 103 ? -7.195 -6.658 11.599 1.00 94.44 103 GLN A C 1
ATOM 785 O O . GLN A 1 103 ? -7.140 -5.429 11.592 1.00 94.44 103 GLN A O 1
ATOM 790 N N . VAL A 1 104 ? -6.248 -7.437 11.085 1.00 94.25 104 VAL A N 1
ATOM 791 C CA . VAL A 1 104 ? -5.119 -6.952 10.295 1.00 94.25 104 VAL A CA 1
ATOM 792 C C . VAL A 1 104 ? -5.174 -7.615 8.935 1.00 94.25 104 VAL A C 1
ATOM 794 O O . VAL A 1 104 ? -5.125 -8.838 8.834 1.00 94.25 104 VAL A O 1
ATOM 797 N N . TYR A 1 105 ? -5.226 -6.802 7.891 1.00 95.00 105 TYR A N 1
ATOM 798 C CA . TYR A 1 105 ? -5.084 -7.246 6.514 1.00 95.00 105 TYR A CA 1
ATOM 799 C C . TYR A 1 105 ? -3.734 -6.791 5.975 1.00 95.00 105 TYR A C 1
ATOM 801 O O . TYR A 1 105 ? -3.355 -5.630 6.150 1.00 95.00 105 TYR A O 1
ATOM 809 N N . LYS A 1 106 ? -3.014 -7.691 5.304 1.00 94.69 106 LYS A N 1
ATOM 810 C CA . LYS A 1 106 ? -1.779 -7.372 4.579 1.00 94.69 106 LYS A CA 1
ATOM 811 C C . LYS A 1 106 ? -1.813 -8.030 3.216 1.00 94.69 106 LYS A C 1
ATOM 813 O O . LYS A 1 106 ? -2.191 -9.191 3.101 1.00 94.69 106 LYS A O 1
ATOM 818 N N . ALA A 1 107 ? -1.378 -7.302 2.198 1.00 96.12 107 ALA A N 1
ATOM 819 C CA . ALA A 1 107 ? -1.368 -7.799 0.839 1.00 96.12 107 ALA A CA 1
ATOM 820 C C . ALA A 1 107 ? -0.234 -7.231 -0.004 1.00 96.12 107 ALA A C 1
ATOM 822 O O . ALA A 1 107 ? 0.339 -6.178 0.286 1.00 96.12 107 ALA A O 1
ATOM 823 N N . ILE A 1 108 ? 0.034 -7.952 -1.085 1.00 95.81 108 ILE A N 1
ATOM 824 C CA . ILE A 1 108 ? 0.863 -7.529 -2.201 1.00 95.81 108 ILE A CA 1
ATOM 825 C C . ILE A 1 108 ? -0.067 -7.358 -3.399 1.0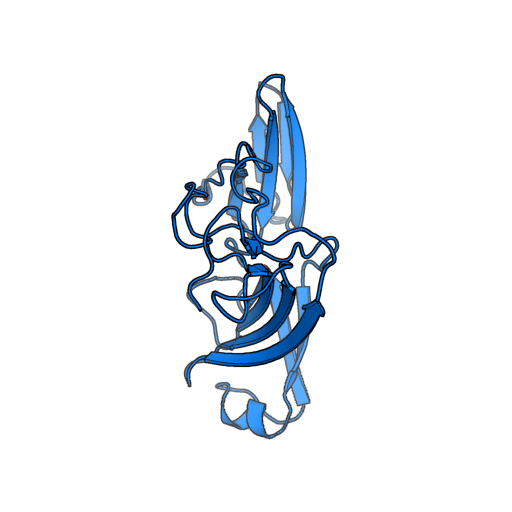0 95.81 108 ILE A C 1
ATOM 827 O O . ILE A 1 108 ? -0.785 -8.287 -3.767 1.00 95.81 108 ILE A O 1
ATOM 831 N N . ALA A 1 109 ? -0.056 -6.181 -4.007 1.00 96.19 109 ALA A N 1
ATOM 832 C CA . ALA A 1 109 ? -0.703 -5.916 -5.279 1.00 96.19 109 ALA A CA 1
ATOM 833 C C . ALA A 1 109 ? 0.344 -5.907 -6.396 1.00 96.19 109 ALA A C 1
ATOM 835 O O . ALA A 1 109 ? 1.423 -5.336 -6.238 1.00 96.19 109 ALA A O 1
ATOM 836 N N . ILE A 1 110 ? 0.026 -6.549 -7.515 1.00 94.44 110 ILE A N 1
ATOM 837 C CA . ILE A 1 110 ? 0.827 -6.539 -8.737 1.00 94.44 110 ILE A CA 1
ATOM 838 C C . ILE A 1 110 ? -0.027 -5.902 -9.825 1.00 94.44 110 ILE A C 1
ATOM 840 O O . ILE A 1 110 ? -1.093 -6.423 -10.156 1.00 94.44 110 ILE A O 1
ATOM 844 N N . GLU A 1 111 ? 0.445 -4.793 -10.375 1.00 95.62 111 GLU A N 1
ATOM 845 C CA . GLU A 1 111 ? -0.229 -4.024 -11.413 1.00 95.62 111 GLU A CA 1
ATOM 846 C C . GLU A 1 111 ? 0.583 -4.076 -12.711 1.00 95.62 111 GLU A C 1
ATOM 848 O O . GLU A 1 111 ? 1.810 -3.964 -12.716 1.00 95.62 111 GLU A O 1
ATOM 853 N N . THR A 1 112 ? -0.122 -4.297 -13.817 1.00 93.62 112 THR A N 1
ATOM 854 C CA . THR A 1 112 ? 0.413 -4.379 -15.184 1.00 93.62 112 THR A CA 1
ATOM 855 C C . THR A 1 112 ? -0.620 -3.794 -16.149 1.00 93.62 112 THR A C 1
ATOM 857 O O . THR A 1 112 ? -1.744 -3.496 -15.741 1.00 93.62 112 THR A O 1
ATOM 860 N N . ALA A 1 113 ? -0.320 -3.740 -17.448 1.00 89.50 113 ALA A N 1
ATOM 861 C CA . ALA A 1 113 ? -1.305 -3.361 -18.468 1.00 89.50 113 ALA A CA 1
ATOM 862 C 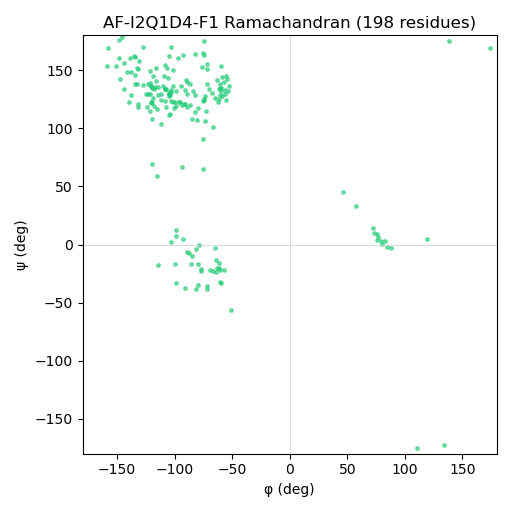C . ALA A 1 113 ? -2.572 -4.252 -18.485 1.00 89.50 113 ALA A C 1
ATOM 864 O O . ALA A 1 113 ? -3.621 -3.823 -18.960 1.00 89.50 113 ALA A O 1
ATOM 865 N N . ALA A 1 114 ? -2.501 -5.482 -17.959 1.00 88.31 114 ALA A N 1
ATOM 866 C CA . ALA A 1 114 ? -3.655 -6.377 -17.843 1.00 88.31 114 ALA A CA 1
ATOM 867 C C . ALA A 1 114 ? -4.548 -6.087 -16.619 1.00 88.31 114 ALA A C 1
ATOM 869 O O . ALA A 1 114 ? -5.579 -6.740 -16.449 1.00 88.31 114 ALA A O 1
ATOM 870 N N . GLY A 1 115 ? -4.153 -5.139 -15.764 1.00 91.38 115 GLY A N 1
ATOM 871 C CA . GLY A 1 115 ? -4.840 -4.763 -14.532 1.00 91.38 115 GLY A CA 1
ATOM 872 C C . GLY A 1 115 ? -4.082 -5.152 -13.262 1.00 91.38 115 GLY A C 1
ATOM 873 O O . GLY A 1 115 ? -2.950 -5.649 -13.301 1.00 91.38 115 GLY A O 1
ATOM 874 N N . GLU A 1 116 ? -4.736 -4.917 -12.126 1.00 94.25 116 GLU A N 1
ATOM 875 C CA . GLU A 1 116 ? -4.216 -5.201 -10.789 1.00 94.25 116 GLU A CA 1
ATOM 876 C C . GLU A 1 116 ? -4.681 -6.573 -10.282 1.00 94.25 116 GLU A C 1
ATOM 878 O O . GLU A 1 116 ? -5.852 -6.946 -10.391 1.00 94.25 116 GLU A O 1
ATOM 883 N N . LYS A 1 117 ? -3.756 -7.323 -9.677 1.00 93.75 117 LYS A N 1
ATOM 884 C CA . LYS A 1 117 ? -4.052 -8.523 -8.890 1.00 93.75 117 LYS A CA 1
ATOM 885 C C . LYS A 1 117 ? -3.534 -8.352 -7.473 1.00 93.75 117 LYS A C 1
ATOM 887 O O . LYS A 1 117 ? -2.363 -8.039 -7.281 1.00 93.75 117 LYS A O 1
ATOM 892 N N . VAL A 1 118 ? -4.392 -8.618 -6.494 1.00 95.56 118 VAL A N 1
ATOM 893 C CA . VAL A 1 118 ? -4.078 -8.465 -5.070 1.00 95.56 118 VAL A CA 1
ATOM 894 C C . VAL A 1 118 ? -4.031 -9.832 -4.397 1.00 95.56 118 VAL A C 1
ATOM 896 O O . VAL A 1 118 ? -4.960 -10.629 -4.518 1.00 95.56 118 VAL A O 1
ATOM 899 N N . PHE A 1 119 ? -2.945 -10.088 -3.675 1.00 95.00 119 PHE A N 1
ATOM 900 C CA . PHE A 1 119 ? -2.694 -11.311 -2.921 1.00 95.00 119 PHE A CA 1
ATOM 901 C C . PHE A 1 119 ? -2.529 -10.938 -1.456 1.00 95.00 119 PHE A C 1
ATOM 903 O O . PHE A 1 119 ? -1.529 -10.322 -1.085 1.00 95.00 119 PHE A O 1
ATOM 910 N N . GLY A 1 120 ? -3.519 -11.273 -0.637 1.00 95.69 120 GLY A N 1
ATOM 911 C CA . GLY A 1 120 ? -3.558 -10.852 0.755 1.00 95.69 120 GLY A CA 1
ATOM 912 C C . GLY A 1 120 ? -3.946 -11.958 1.711 1.00 95.69 120 GLY A C 1
ATOM 913 O O . GLY A 1 120 ? -4.519 -12.970 1.311 1.00 95.69 120 GLY A O 1
ATOM 914 N N . ASP A 1 121 ? -3.632 -11.715 2.975 1.00 95.75 121 ASP A N 1
ATOM 915 C CA . ASP A 1 121 ? -4.047 -12.538 4.099 1.00 95.75 121 ASP A CA 1
ATOM 916 C C . ASP A 1 121 ? -4.605 -11.651 5.215 1.00 95.75 121 ASP A C 1
ATOM 918 O O . ASP A 1 121 ? -4.237 -10.476 5.363 1.00 95.75 121 ASP A O 1
ATOM 922 N N . THR A 1 122 ? -5.508 -12.234 5.991 1.00 95.19 122 THR A N 1
ATOM 923 C CA . THR A 1 122 ? -6.235 -11.556 7.055 1.00 95.19 122 THR A CA 1
ATOM 924 C C . THR A 1 122 ? -6.020 -12.300 8.359 1.00 95.19 122 THR A C 1
ATOM 926 O O . THR A 1 122 ? -6.444 -13.441 8.523 1.00 95.19 122 THR A O 1
ATOM 929 N N . PHE A 1 123 ? -5.426 -11.613 9.325 1.00 94.50 123 PHE A N 1
ATOM 930 C CA . PHE A 1 123 ? -5.451 -12.028 10.717 1.00 94.50 123 PHE A CA 1
ATOM 931 C C . PHE A 1 123 ? -6.657 -11.394 11.408 1.00 94.50 123 PHE A C 1
ATOM 933 O O . PHE A 1 123 ? -6.882 -10.190 11.287 1.00 94.50 123 PHE A O 1
ATOM 940 N N . ASP A 1 124 ? -7.414 -12.190 12.156 1.00 93.94 124 ASP A N 1
ATOM 941 C CA . ASP A 1 124 ? -8.598 -11.735 12.878 1.00 93.94 124 ASP A CA 1
ATOM 942 C C . ASP A 1 124 ? -8.630 -12.352 14.273 1.00 93.94 124 ASP A C 1
ATOM 944 O O . ASP A 1 124 ? -8.504 -13.571 14.425 1.00 93.94 124 ASP A O 1
ATOM 948 N N . CYS A 1 125 ? -8.806 -11.521 15.298 1.00 93.00 125 CYS A N 1
ATOM 949 C CA . CYS A 1 125 ? -8.956 -11.989 16.664 1.00 93.00 125 CYS A CA 1
ATOM 950 C C . CYS A 1 125 ? -10.043 -11.230 17.424 1.00 93.00 125 CYS A C 1
ATOM 952 O O . CYS A 1 125 ? -10.302 -10.044 17.216 1.00 93.00 125 CYS A O 1
ATOM 954 N N . GLU A 1 126 ? -10.683 -11.940 18.348 1.00 91.69 126 GLU A N 1
ATOM 955 C CA . GLU A 1 126 ? -11.523 -11.307 19.353 1.00 91.69 126 GLU A CA 1
ATOM 956 C C . GLU A 1 126 ? -10.638 -10.583 20.366 1.00 91.69 126 GLU A C 1
ATOM 958 O O . GLU A 1 126 ? -9.596 -11.097 20.779 1.00 91.69 126 GLU A O 1
ATOM 963 N N . THR A 1 127 ? -11.048 -9.383 20.758 1.00 89.94 127 THR A N 1
ATOM 964 C CA . THR A 1 127 ? -10.383 -8.637 21.825 1.00 89.94 127 THR A CA 1
ATOM 965 C C . THR A 1 127 ? -11.210 -8.733 23.102 1.00 89.94 127 THR A C 1
ATOM 967 O O . THR A 1 127 ? -12.360 -9.154 23.078 1.00 89.94 127 THR A O 1
ATOM 970 N N . LEU A 1 128 ? -10.652 -8.288 24.225 1.00 93.44 128 LEU A N 1
ATOM 971 C CA . LEU A 1 128 ? -11.409 -8.098 25.468 1.00 93.44 128 LEU A CA 1
ATOM 972 C C . LEU A 1 128 ? -11.826 -6.634 25.673 1.00 93.44 128 LEU A C 1
ATOM 974 O O . LEU A 1 128 ? -12.239 -6.250 26.765 1.00 93.44 128 LEU A O 1
ATOM 978 N N . ILE A 1 129 ? -11.700 -5.799 24.636 1.00 90.69 129 ILE A N 1
ATOM 979 C CA . ILE A 1 129 ? -12.118 -4.398 24.686 1.00 90.69 129 ILE A CA 1
ATOM 980 C C . ILE A 1 129 ? -13.648 -4.369 24.611 1.00 90.69 129 ILE A C 1
ATOM 982 O O . ILE A 1 129 ? -14.198 -4.917 23.653 1.00 90.69 129 ILE A O 1
ATOM 986 N N . PRO A 1 130 ? -14.354 -3.739 25.568 1.00 93.25 130 PRO A N 1
ATOM 987 C CA . PRO A 1 130 ? -15.809 -3.656 25.533 1.00 93.25 130 PRO A CA 1
ATOM 988 C C . PRO A 1 130 ? -16.317 -3.015 24.242 1.00 93.25 130 PRO A C 1
ATOM 990 O O . PRO A 1 130 ? -15.796 -2.000 23.788 1.00 93.25 130 PRO A O 1
ATOM 993 N N . ALA A 1 131 ? -17.399 -3.551 23.687 1.00 89.19 131 ALA A N 1
ATOM 994 C CA . ALA A 1 131 ? -18.033 -3.028 22.478 1.00 89.19 131 ALA A CA 1
ATOM 995 C C . ALA A 1 131 ? -18.615 -1.608 22.647 1.00 89.19 131 ALA A C 1
ATOM 997 O O . ALA A 1 131 ? -18.991 -0.973 21.660 1.00 89.19 131 ALA A O 1
ATOM 998 N N . THR A 1 132 ? -18.734 -1.118 23.881 1.00 88.44 132 THR A N 1
ATOM 999 C CA . THR A 1 132 ? -19.145 0.254 24.214 1.00 88.44 132 THR A CA 1
ATOM 1000 C C . THR A 1 132 ? -17.976 1.235 24.265 1.00 88.44 132 THR A C 1
ATOM 1002 O O . THR A 1 132 ? -18.211 2.426 24.443 1.00 88.44 132 THR A O 1
ATOM 1005 N N . GLN A 1 133 ? -16.732 0.754 24.166 1.00 85.44 133 GLN A N 1
ATOM 1006 C CA . GLN A 1 133 ? -15.556 1.612 24.155 1.00 85.44 133 GLN A CA 1
ATOM 1007 C C . GLN A 1 133 ? -15.572 2.479 22.897 1.00 85.44 133 GLN A C 1
ATOM 1009 O O . GLN A 1 133 ? -15.639 1.965 21.779 1.00 85.44 133 GLN A O 1
ATOM 1014 N N . ASP A 1 134 ? -15.471 3.790 23.092 1.00 78.56 134 ASP A N 1
ATOM 1015 C CA . ASP A 1 134 ? -15.266 4.725 21.997 1.00 78.56 134 ASP A CA 1
ATOM 1016 C C . ASP A 1 134 ? -13.817 4.599 21.500 1.00 78.56 134 ASP A C 1
ATOM 1018 O O . ASP A 1 134 ? -12.863 4.982 22.186 1.00 78.56 134 ASP A O 1
ATOM 1022 N N . VAL A 1 135 ? -13.658 3.982 20.329 1.00 72.81 135 VAL A N 1
ATOM 1023 C CA . VAL A 1 135 ? -12.370 3.849 19.632 1.00 72.81 135 VAL A CA 1
ATOM 1024 C C . VAL A 1 135 ? -12.040 5.074 18.781 1.00 72.81 135 VAL A C 1
ATOM 1026 O O . VAL A 1 135 ? -10.906 5.206 18.328 1.00 72.81 135 VAL A O 1
ATOM 1029 N N . GLU A 1 136 ? -12.996 5.986 18.598 1.00 68.69 136 GLU A N 1
ATOM 1030 C CA . GLU A 1 136 ? -12.799 7.250 17.894 1.00 68.69 136 GLU A CA 1
ATOM 1031 C C . GLU A 1 136 ? -12.158 8.298 18.815 1.00 68.69 136 GLU A C 1
ATOM 1033 O O . GLU A 1 136 ? -11.239 9.006 18.406 1.00 68.69 136 GLU A O 1
ATOM 1038 N N . ALA A 1 137 ? -12.554 8.332 20.091 1.00 60.53 137 ALA A N 1
ATOM 1039 C CA . ALA A 1 137 ? -12.036 9.283 21.081 1.00 60.53 137 ALA A CA 1
ATOM 1040 C C . ALA A 1 137 ? -10.566 9.063 21.495 1.00 60.53 137 ALA A C 1
ATOM 1042 O O . ALA A 1 137 ? -9.920 9.989 21.988 1.00 60.53 137 ALA A O 1
ATOM 1043 N N . LEU A 1 138 ? -10.022 7.852 21.324 1.00 53.72 138 LEU A N 1
ATOM 1044 C CA . LEU A 1 138 ? -8.658 7.511 21.761 1.00 53.72 138 LEU A CA 1
ATOM 1045 C C . LEU A 1 138 ? -7.563 8.000 20.801 1.00 53.72 138 LEU A C 1
ATOM 1047 O O . LEU A 1 138 ? -6.402 8.092 21.196 1.00 53.72 138 LEU A O 1
ATOM 1051 N N . PHE A 1 139 ? -7.921 8.342 19.563 1.00 54.25 139 PHE A N 1
ATOM 1052 C CA . PHE A 1 139 ? -6.981 8.737 18.516 1.00 54.25 139 PHE A CA 1
ATOM 1053 C C . PHE A 1 139 ? -7.274 10.158 18.023 1.00 54.25 139 PHE A C 1
ATOM 1055 O O . PHE A 1 139 ? -7.642 10.376 16.874 1.00 54.25 139 PHE A O 1
ATOM 1062 N N . SER A 1 140 ? -7.027 11.158 18.875 1.00 50.41 140 SER A N 1
ATOM 1063 C CA . SER A 1 140 ? -6.765 12.528 18.404 1.00 50.41 140 SER A CA 1
ATOM 1064 C C . SER A 1 140 ? -5.343 12.593 17.832 1.00 50.41 140 SER A C 1
ATOM 1066 O O . SER A 1 140 ? -4.453 13.223 18.403 1.00 50.41 140 SER A O 1
ATOM 1068 N N . TYR A 1 141 ? -5.095 11.868 16.742 1.00 50.78 141 TYR A N 1
ATOM 1069 C CA . TYR A 1 141 ? -3.824 11.923 16.032 1.00 50.78 141 TYR A CA 1
ATOM 1070 C C . TYR A 1 141 ? -3.842 13.141 15.109 1.00 50.78 141 TYR A C 1
ATOM 1072 O O . TYR A 1 141 ? -4.622 13.203 14.163 1.00 50.78 141 TYR A O 1
ATOM 1080 N N . THR A 1 142 ? -2.989 14.124 15.393 1.00 53.53 142 THR A N 1
ATOM 1081 C CA . THR A 1 142 ? -2.697 15.188 14.432 1.00 53.53 142 THR A CA 1
ATOM 1082 C C . THR A 1 142 ? -1.961 14.543 13.268 1.00 53.53 142 THR A C 1
ATOM 1084 O O . THR A 1 142 ? -0.782 14.209 13.391 1.00 53.53 142 THR A O 1
ATOM 1087 N N . ALA A 1 143 ? -2.678 14.291 12.174 1.00 47.53 143 ALA A N 1
ATOM 1088 C CA . ALA A 1 143 ? -2.089 13.667 11.005 1.00 47.53 143 ALA A CA 1
ATOM 1089 C C . ALA A 1 143 ? -0.948 14.535 10.449 1.00 47.53 143 ALA A C 1
ATOM 1091 O O . ALA A 1 143 ? -1.099 15.758 10.393 1.00 47.53 143 ALA A O 1
ATOM 1092 N N . PRO A 1 144 ? 0.184 13.936 10.042 1.00 49.56 144 PRO A N 1
ATOM 1093 C CA . PRO A 1 144 ? 1.187 14.644 9.276 1.00 49.56 144 PRO A CA 1
ATOM 1094 C C . PRO A 1 144 ? 0.541 15.112 7.975 1.00 49.56 144 PRO A C 1
ATOM 1096 O O . PRO A 1 144 ? -0.196 14.360 7.329 1.00 49.56 144 PRO A O 1
ATOM 1099 N N . THR A 1 145 ? 0.785 16.363 7.604 1.00 53.16 145 THR A N 1
ATOM 1100 C CA . THR A 1 145 ? 0.341 16.887 6.317 1.00 53.16 145 THR A CA 1
ATOM 1101 C C . THR A 1 145 ? 1.336 16.426 5.263 1.00 53.16 145 THR A C 1
ATOM 1103 O O . THR A 1 145 ? 2.452 16.934 5.208 1.00 53.16 145 THR A O 1
ATOM 1106 N N . PHE A 1 146 ? 0.939 15.470 4.426 1.00 49.94 146 PHE A N 1
ATOM 1107 C CA . PHE A 1 146 ? 1.758 15.029 3.302 1.00 49.94 146 PHE A CA 1
ATOM 1108 C C . PHE A 1 146 ? 1.493 15.925 2.098 1.00 49.94 146 PHE A C 1
ATOM 1110 O O . PHE A 1 146 ? 0.367 16.011 1.614 1.00 49.94 146 PHE A O 1
ATOM 1117 N N . GLN A 1 147 ? 2.532 16.596 1.612 1.00 56.03 147 GLN A N 1
ATOM 1118 C CA . GLN A 1 147 ? 2.467 17.397 0.400 1.00 56.03 147 GLN A CA 1
ATOM 1119 C C . GLN A 1 147 ? 3.494 16.877 -0.599 1.00 56.03 147 GLN A C 1
ATOM 1121 O O . GLN A 1 147 ? 4.707 16.959 -0.397 1.00 56.03 147 GLN A O 1
ATOM 1126 N N . TYR A 1 148 ? 2.982 16.350 -1.706 1.00 48.78 148 TYR A N 1
ATOM 1127 C CA . TYR A 1 148 ? 3.795 16.071 -2.875 1.00 48.78 148 TYR A CA 1
ATOM 1128 C C . TYR A 1 148 ? 4.149 17.392 -3.562 1.00 48.78 148 TYR A C 1
ATOM 1130 O O . TYR A 1 148 ? 3.259 18.203 -3.832 1.00 48.78 148 TYR A O 1
ATOM 1138 N N . ILE A 1 149 ? 5.435 17.622 -3.820 1.00 54.28 149 ILE A N 1
ATOM 1139 C CA . ILE A 1 149 ? 5.898 18.774 -4.590 1.00 54.28 149 ILE A CA 1
ATOM 1140 C C . ILE A 1 149 ? 6.643 18.236 -5.805 1.00 54.28 149 ILE A C 1
ATOM 1142 O O . ILE A 1 149 ? 7.615 17.493 -5.673 1.00 54.28 149 ILE A O 1
ATOM 1146 N N . ASP A 1 150 ? 6.169 18.615 -6.991 1.00 50.62 150 ASP A N 1
ATOM 1147 C CA . ASP A 1 150 ? 6.857 18.293 -8.234 1.00 50.62 150 ASP A CA 1
ATOM 1148 C C . ASP A 1 150 ? 8.307 18.803 -8.191 1.00 50.62 150 ASP A C 1
ATOM 1150 O O . ASP A 1 150 ? 8.590 19.860 -7.614 1.00 50.62 150 ASP A O 1
ATOM 1154 N N . PRO A 1 151 ? 9.250 18.068 -8.794 1.00 50.66 151 PRO A N 1
ATOM 1155 C CA . PRO A 1 151 ? 10.662 18.375 -8.695 1.00 50.66 151 PRO A CA 1
ATOM 1156 C C . PRO A 1 151 ? 10.952 19.764 -9.255 1.00 50.66 151 PRO A C 1
ATOM 1158 O O . PRO A 1 151 ? 10.591 20.104 -10.383 1.00 50.66 151 PRO A O 1
ATOM 1161 N N . VAL A 1 152 ? 11.651 20.576 -8.462 1.00 52.38 152 VAL A N 1
ATOM 1162 C CA . VAL A 1 152 ? 12.164 21.862 -8.926 1.00 52.38 152 VAL A CA 1
ATOM 1163 C C . VAL A 1 152 ? 13.325 21.565 -9.875 1.00 52.38 152 VAL A C 1
ATOM 1165 O O . VAL A 1 152 ? 14.353 21.033 -9.468 1.00 52.38 152 VAL A O 1
ATOM 1168 N N . SER A 1 153 ? 13.180 21.910 -11.154 1.00 47.62 153 SER A N 1
ATOM 1169 C CA . SER A 1 153 ? 14.160 21.611 -12.212 1.00 47.62 153 SER A CA 1
ATOM 1170 C C . SER A 1 153 ? 15.523 22.310 -12.053 1.00 47.62 153 SER A C 1
ATOM 1172 O O . SER A 1 153 ? 16.422 22.106 -12.867 1.00 47.62 153 SER A O 1
ATOM 1174 N N . SER A 1 154 ? 15.700 23.155 -11.035 1.00 50.00 154 SER A N 1
ATOM 1175 C CA . SER A 1 154 ? 16.957 23.832 -10.711 1.00 50.00 154 SER A CA 1
ATOM 1176 C C . SER A 1 154 ? 17.575 23.231 -9.448 1.00 50.00 154 SER A C 1
ATOM 1178 O O . SER A 1 154 ? 16.980 23.340 -8.379 1.00 50.00 154 SER A O 1
ATOM 1180 N N . GLY A 1 155 ? 18.777 22.654 -9.554 1.00 56.41 155 GLY A N 1
ATOM 1181 C CA . GLY A 1 155 ? 19.547 22.171 -8.396 1.00 56.41 155 GLY A CA 1
ATOM 1182 C C . GLY A 1 155 ? 19.869 20.674 -8.376 1.00 56.41 155 GLY A C 1
ATOM 1183 O O . GLY A 1 155 ? 20.450 20.219 -7.395 1.00 56.41 155 GLY A O 1
ATOM 1184 N N . VAL A 1 156 ? 19.531 19.922 -9.432 1.00 60.28 156 VAL A N 1
ATOM 1185 C CA . VAL A 1 156 ? 19.959 18.521 -9.596 1.00 60.28 156 VAL A CA 1
ATOM 1186 C C . VAL A 1 156 ? 21.400 18.492 -10.118 1.00 60.28 156 VAL A C 1
ATOM 1188 O O . VAL A 1 156 ? 21.681 19.001 -11.206 1.00 60.28 156 VAL A O 1
ATOM 1191 N N . SER A 1 157 ? 22.330 17.926 -9.351 1.00 64.12 157 SER A N 1
ATOM 1192 C CA . SER A 1 157 ? 23.718 17.717 -9.775 1.00 64.12 157 SER A CA 1
ATOM 1193 C C . SER A 1 157 ? 23.836 16.547 -10.756 1.00 64.12 157 SER A C 1
ATOM 1195 O O . SER A 1 157 ? 22.935 15.724 -10.902 1.00 64.12 157 SER A O 1
ATOM 1197 N N . SER A 1 158 ? 24.970 16.445 -11.456 1.00 65.56 158 SER A N 1
ATOM 1198 C CA . SER A 1 158 ? 25.210 15.399 -12.467 1.00 65.56 158 SER A CA 1
ATOM 1199 C C . SER A 1 158 ? 25.179 13.965 -11.921 1.00 65.56 158 SER A C 1
ATOM 1201 O O . SER A 1 158 ? 25.098 13.022 -12.699 1.00 65.56 158 SER A O 1
ATOM 1203 N N . ASP A 1 159 ? 25.277 13.798 -10.603 1.00 65.56 159 ASP A N 1
ATOM 1204 C CA . ASP A 1 159 ? 25.163 12.524 -9.885 1.00 65.56 159 ASP A CA 1
ATOM 1205 C C . ASP A 1 159 ? 23.729 12.230 -9.392 1.00 65.56 159 ASP A C 1
ATOM 1207 O O . ASP A 1 159 ? 23.509 11.235 -8.705 1.00 65.56 159 ASP A O 1
ATOM 1211 N N . GLY A 1 160 ? 22.752 13.074 -9.743 1.00 66.50 160 GLY A N 1
ATOM 1212 C CA . GLY A 1 160 ? 21.344 12.910 -9.380 1.00 66.50 160 GLY A CA 1
ATOM 1213 C C . GLY A 1 160 ? 20.974 13.417 -7.984 1.00 66.50 160 GLY A C 1
ATOM 1214 O O . GLY A 1 160 ? 19.817 13.267 -7.581 1.00 66.50 160 GLY A O 1
ATOM 1215 N N . SER A 1 161 ? 21.915 14.015 -7.241 1.00 70.62 161 SER A N 1
ATOM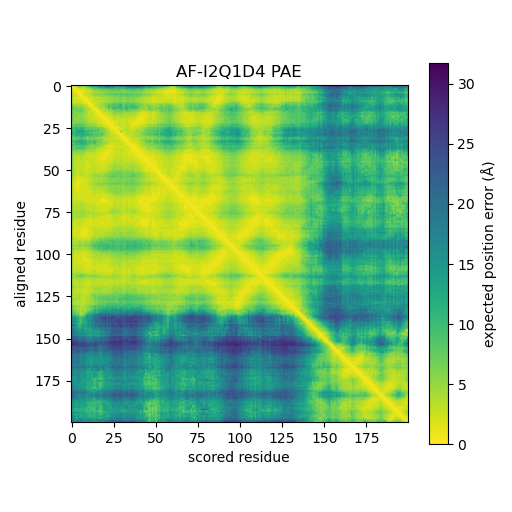 1216 C CA . SER A 1 161 ? 21.618 14.630 -5.944 1.00 70.62 161 SER A CA 1
ATOM 1217 C C . SER A 1 161 ? 20.918 15.985 -6.108 1.00 70.62 161 SER A C 1
ATOM 1219 O O . SER A 1 161 ? 21.100 16.658 -7.120 1.00 70.62 161 SER A O 1
ATOM 1221 N N . VAL A 1 162 ? 20.110 16.392 -5.128 1.00 75.12 162 VAL A N 1
ATOM 1222 C CA . VAL A 1 162 ? 19.480 17.721 -5.090 1.00 75.12 162 VAL A CA 1
ATOM 1223 C C . VAL A 1 162 ? 19.894 18.466 -3.837 1.00 75.12 162 VAL A C 1
ATOM 1225 O O . VAL A 1 162 ? 19.876 17.923 -2.731 1.00 75.12 162 VAL A O 1
ATOM 1228 N N . THR A 1 163 ? 20.220 19.742 -4.016 1.00 74.75 163 THR A N 1
ATOM 1229 C CA . THR A 1 163 ? 20.459 20.667 -2.914 1.00 74.75 163 THR A CA 1
ATOM 1230 C C . THR A 1 163 ? 19.165 21.397 -2.548 1.00 74.75 163 THR A C 1
ATOM 1232 O O . THR A 1 163 ? 18.594 22.101 -3.377 1.00 74.75 163 THR A O 1
ATOM 1235 N N . VAL A 1 164 ? 18.713 21.261 -1.299 1.00 74.00 164 VAL A N 1
ATOM 1236 C CA . VAL A 1 164 ? 17.514 21.934 -0.768 1.00 74.00 164 VAL A CA 1
ATOM 1237 C C . VAL A 1 164 ? 17.906 22.824 0.405 1.00 74.00 164 VAL A C 1
ATOM 1239 O O . VAL A 1 164 ? 18.645 22.389 1.285 1.00 74.00 164 VAL A O 1
ATOM 1242 N N . GLU A 1 165 ? 17.404 24.058 0.455 1.00 71.25 165 GLU A N 1
ATOM 1243 C CA . GLU A 1 165 ? 17.573 24.944 1.611 1.00 71.25 165 GLU A CA 1
ATOM 1244 C C . GLU A 1 165 ? 16.286 24.993 2.442 1.00 71.25 165 GLU A C 1
ATOM 1246 O O . GLU A 1 165 ? 15.216 25.322 1.933 1.00 71.25 165 GLU A O 1
ATOM 1251 N N . ILE A 1 166 ? 16.385 24.660 3.730 1.00 69.88 166 ILE A N 1
ATOM 1252 C CA . ILE A 1 166 ? 15.256 24.643 4.664 1.00 69.88 166 ILE A CA 1
ATOM 1253 C C . ILE A 1 166 ? 15.677 25.383 5.926 1.00 69.88 166 ILE A C 1
ATOM 1255 O O . ILE A 1 166 ? 16.652 25.012 6.579 1.00 69.88 166 ILE A O 1
ATOM 1259 N N . GLY A 1 167 ? 14.955 26.453 6.268 1.00 68.25 167 GLY A N 1
ATOM 1260 C CA . GLY A 1 167 ? 15.259 27.258 7.455 1.00 68.25 167 GLY A CA 1
ATOM 1261 C C . GLY A 1 167 ? 16.684 27.830 7.464 1.00 68.25 167 GLY A C 1
ATOM 1262 O O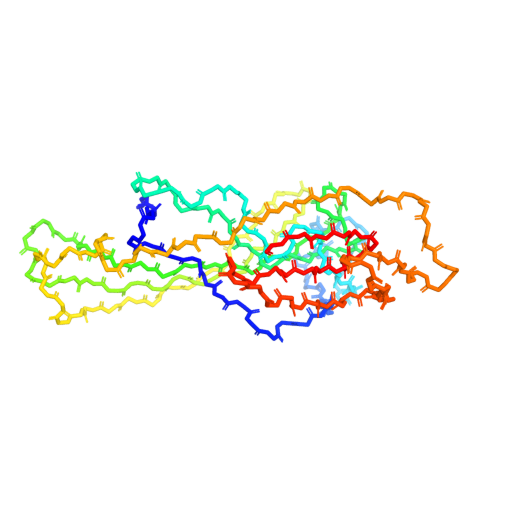 . GLY A 1 167 ? 17.290 27.916 8.528 1.00 68.25 167 GLY A O 1
ATOM 1263 N N . GLY A 1 168 ? 17.243 28.158 6.292 1.00 72.31 168 GLY A N 1
ATOM 1264 C CA . GLY A 1 168 ? 18.621 28.644 6.145 1.00 72.31 168 GLY A CA 1
ATOM 1265 C C . GLY A 1 168 ? 19.702 27.558 6.195 1.00 72.31 168 GLY A C 1
ATOM 1266 O O . GLY A 1 168 ? 20.887 27.878 6.156 1.00 72.31 168 GLY A O 1
ATOM 1267 N N . THR A 1 169 ? 19.322 26.279 6.306 1.00 72.12 169 THR A N 1
ATOM 1268 C CA . THR A 1 169 ? 20.252 25.142 6.267 1.00 72.12 169 THR A CA 1
ATOM 1269 C C . THR A 1 169 ? 20.163 24.434 4.925 1.00 72.12 169 THR A C 1
ATOM 1271 O O . THR A 1 169 ? 19.079 24.064 4.479 1.00 72.12 169 THR A O 1
ATOM 1274 N N . THR A 1 170 ? 21.313 24.217 4.296 1.00 78.00 170 THR A N 1
ATOM 1275 C CA . THR A 1 170 ? 21.426 23.502 3.026 1.00 78.00 170 THR A CA 1
ATOM 1276 C C . THR A 1 170 ? 21.607 22.002 3.254 1.00 78.00 170 THR A C 1
ATOM 1278 O O . THR A 1 170 ? 22.496 21.579 3.993 1.00 78.00 170 THR A O 1
ATOM 1281 N N . TYR A 1 171 ? 20.797 21.196 2.574 1.00 76.31 171 TYR A N 1
ATOM 1282 C CA . TYR A 1 171 ? 20.836 19.738 2.591 1.00 76.31 171 TYR A CA 1
ATOM 1283 C C . TYR A 1 171 ? 21.136 19.209 1.192 1.00 76.31 171 TYR A C 1
ATOM 1285 O O . TYR A 1 171 ? 20.510 19.641 0.230 1.00 76.31 171 TYR A O 1
ATOM 1293 N N . ASN A 1 172 ? 22.057 18.249 1.089 1.00 78.69 172 ASN A N 1
ATOM 1294 C CA . ASN A 1 172 ? 22.294 17.499 -0.144 1.00 78.69 172 ASN A CA 1
ATOM 1295 C C . ASN A 1 172 ? 21.603 16.144 -0.024 1.00 78.69 172 ASN A C 1
ATOM 1297 O O . ASN A 1 172 ? 21.923 15.363 0.874 1.00 78.69 172 ASN A O 1
ATOM 1301 N N . LEU A 1 173 ? 20.638 15.892 -0.901 1.00 79.38 173 LEU A N 1
ATOM 1302 C CA . LEU A 1 173 ? 19.800 14.700 -0.885 1.00 79.38 173 LEU A CA 1
ATOM 1303 C C . LEU A 1 173 ? 20.185 13.804 -2.056 1.00 79.38 173 LEU A C 1
ATOM 1305 O O . LEU A 1 173 ? 20.122 14.236 -3.203 1.00 79.38 173 LEU A O 1
ATOM 1309 N N . SER A 1 174 ? 20.554 12.556 -1.780 1.00 79.94 174 SER A N 1
ATOM 1310 C CA . SER A 1 174 ? 20.617 11.496 -2.792 1.00 79.94 174 SER A CA 1
ATOM 1311 C C . SER A 1 174 ? 19.345 10.656 -2.752 1.00 79.94 174 SER A C 1
ATOM 1313 O O . SER A 1 174 ? 18.623 10.674 -1.753 1.00 79.94 174 SER A O 1
ATOM 1315 N N . ASP A 1 175 ? 19.046 9.923 -3.821 1.00 75.25 175 ASP A N 1
ATOM 1316 C CA . ASP A 1 175 ? 17.832 9.105 -3.884 1.00 75.25 175 ASP A CA 1
ATOM 1317 C C . ASP A 1 175 ? 17.701 8.151 -2.678 1.00 75.25 175 ASP A C 1
ATOM 1319 O O . ASP A 1 175 ? 18.682 7.563 -2.213 1.00 75.25 175 ASP A O 1
ATOM 1323 N N . GLY A 1 176 ? 16.492 8.061 -2.125 1.00 70.56 176 GLY A N 1
ATOM 1324 C CA . GLY A 1 176 ? 16.184 7.345 -0.889 1.00 70.56 176 GLY A CA 1
ATOM 1325 C C . GLY A 1 176 ? 16.523 8.095 0.406 1.00 70.56 176 GLY A C 1
ATOM 1326 O O . GLY A 1 176 ? 16.297 7.548 1.488 1.00 70.56 176 GLY A O 1
ATOM 1327 N N . THR A 1 177 ? 17.046 9.326 0.340 1.00 77.69 177 THR A N 1
ATOM 1328 C CA . THR A 1 177 ? 17.320 10.137 1.540 1.00 77.69 177 THR A CA 1
ATOM 1329 C C . THR A 1 177 ? 16.017 10.539 2.220 1.00 77.69 177 THR A C 1
ATOM 1331 O O . THR A 1 177 ? 15.125 11.097 1.582 1.00 77.69 177 THR A O 1
ATOM 1334 N N . ILE A 1 178 ? 15.940 10.309 3.534 1.00 73.44 178 ILE A N 1
ATOM 1335 C CA . ILE A 1 178 ? 14.847 10.776 4.389 1.00 73.44 178 ILE A CA 1
ATOM 1336 C C . ILE A 1 178 ? 15.429 11.693 5.467 1.00 73.44 178 ILE A C 1
ATOM 1338 O O . ILE A 1 178 ? 16.280 11.271 6.252 1.00 73.44 178 ILE A O 1
ATOM 1342 N N . ILE A 1 179 ? 14.950 12.932 5.535 1.00 76.62 179 ILE A N 1
ATOM 1343 C CA . ILE A 1 179 ? 15.276 13.900 6.585 1.00 76.62 179 ILE A CA 1
ATOM 1344 C C . ILE A 1 179 ? 14.059 14.078 7.480 1.00 76.62 179 ILE A C 1
ATOM 1346 O O . ILE A 1 179 ? 12.957 14.283 6.993 1.00 76.62 179 ILE A O 1
ATOM 1350 N N . LYS A 1 180 ? 14.261 14.047 8.798 1.00 75.69 180 LYS A N 1
ATOM 1351 C CA . LYS A 1 180 ? 13.225 14.380 9.783 1.00 75.69 180 LYS A CA 1
ATOM 1352 C C . LYS A 1 180 ? 13.639 15.635 10.541 1.00 75.69 180 LYS A C 1
ATOM 1354 O O . LYS A 1 180 ? 14.652 15.628 11.238 1.00 75.69 180 LYS A O 1
ATOM 1359 N N . ILE A 1 181 ? 12.863 16.702 10.401 1.00 76.06 181 ILE A N 1
ATOM 1360 C CA . ILE A 1 181 ? 13.066 17.987 11.066 1.00 76.06 181 ILE A CA 1
ATOM 1361 C C . ILE A 1 181 ? 12.041 18.097 12.191 1.00 76.06 181 ILE A C 1
ATOM 1363 O O . ILE A 1 181 ? 10.842 18.218 11.952 1.00 76.06 181 ILE A O 1
ATOM 1367 N N . ASN A 1 182 ? 12.514 18.058 13.433 1.00 75.44 182 ASN A N 1
ATOM 1368 C CA . ASN A 1 182 ? 11.656 18.242 14.599 1.00 75.44 182 ASN A CA 1
ATOM 1369 C C . ASN A 1 182 ? 11.432 19.740 14.845 1.00 75.44 182 ASN A C 1
ATOM 1371 O O . ASN A 1 182 ? 12.392 20.501 14.955 1.00 75.44 182 ASN A O 1
ATOM 1375 N N . SER A 1 183 ? 10.176 20.156 14.974 1.00 69.75 183 SER A N 1
ATOM 1376 C CA . SER A 1 183 ? 9.774 21.521 15.323 1.00 69.75 183 SER A CA 1
ATOM 1377 C C . SER A 1 183 ? 8.812 21.519 16.515 1.00 69.75 183 SER A C 1
ATOM 1379 O O . SER A 1 183 ? 8.290 20.474 16.904 1.00 69.75 183 SER A O 1
ATOM 1381 N N . SER A 1 184 ? 8.522 22.697 17.077 1.00 71.00 184 SER A N 1
ATOM 1382 C CA . SER A 1 184 ? 7.496 22.843 18.123 1.00 71.00 184 SER A CA 1
ATOM 1383 C C . SER A 1 184 ? 6.092 22.443 17.655 1.00 71.00 184 SER A C 1
ATOM 1385 O O . SER A 1 184 ? 5.236 22.161 18.486 1.00 71.00 184 SER A O 1
ATOM 1387 N N . ASN A 1 185 ? 5.863 22.423 16.338 1.00 63.59 185 ASN A N 1
ATOM 1388 C CA . ASN A 1 185 ? 4.563 22.164 15.722 1.00 63.59 185 ASN A CA 1
ATOM 1389 C C . ASN A 1 185 ? 4.445 20.738 15.157 1.00 63.59 185 ASN A C 1
ATOM 1391 O O . ASN A 1 185 ? 3.422 20.410 14.565 1.00 63.59 185 ASN A O 1
ATOM 1395 N N . GLY A 1 186 ? 5.474 19.900 15.320 1.00 64.62 186 GLY A N 1
ATOM 1396 C CA . GLY A 1 186 ? 5.500 18.530 14.807 1.00 64.62 186 GLY A CA 1
ATOM 1397 C C . GLY A 1 186 ? 6.806 18.173 14.103 1.00 64.62 186 GLY A C 1
ATOM 1398 O O . GLY A 1 186 ? 7.776 18.935 14.123 1.00 64.62 186 GLY A O 1
ATOM 1399 N N . VAL A 1 187 ? 6.824 16.993 13.488 1.00 69.94 187 VAL A N 1
ATOM 1400 C CA . VAL A 1 187 ? 7.953 16.493 12.696 1.00 69.94 187 VAL A CA 1
ATOM 1401 C C . VAL A 1 187 ? 7.643 16.718 11.225 1.00 69.94 187 VAL A C 1
ATOM 1403 O O . VAL A 1 187 ? 6.637 16.211 10.750 1.00 69.94 187 VAL A O 1
ATOM 1406 N N . LEU A 1 188 ? 8.507 17.449 10.524 1.00 72.19 188 LEU A N 1
ATOM 1407 C CA . LEU A 1 188 ? 8.498 17.535 9.068 1.00 72.19 188 LEU A CA 1
ATOM 1408 C C . LEU A 1 188 ? 9.424 16.449 8.514 1.00 72.19 188 LEU A C 1
ATOM 1410 O O . LEU A 1 188 ? 10.616 16.430 8.823 1.00 72.19 188 LEU A O 1
ATOM 1414 N N . THR A 1 189 ? 8.897 15.549 7.702 1.00 73.44 189 THR A N 1
ATOM 1415 C CA . THR A 1 189 ? 9.646 14.518 6.992 1.00 73.44 189 THR A CA 1
ATOM 1416 C C . THR A 1 189 ? 9.842 14.945 5.545 1.00 73.44 189 THR A C 1
ATOM 1418 O O . THR A 1 189 ? 8.880 15.166 4.822 1.00 73.44 189 THR A O 1
ATOM 1421 N N . LEU A 1 190 ? 11.088 15.025 5.094 1.00 75.25 190 LEU A N 1
ATOM 1422 C CA . LEU A 1 190 ? 11.421 15.170 3.685 1.00 75.25 190 LEU A CA 1
ATOM 1423 C C . LEU A 1 190 ? 11.933 13.844 3.156 1.00 75.25 190 LEU A C 1
ATOM 1425 O O . LEU A 1 190 ? 12.832 13.262 3.757 1.00 75.25 190 LEU A O 1
ATOM 1429 N N . SER A 1 191 ? 11.403 13.391 2.030 1.00 75.25 191 SER A N 1
ATOM 1430 C CA . SER A 1 191 ? 11.903 12.212 1.327 1.00 75.25 191 SER A CA 1
ATOM 1431 C C . SER A 1 191 ? 12.274 12.598 -0.096 1.00 75.25 191 SER A C 1
ATOM 1433 O O . SER A 1 191 ? 11.477 13.224 -0.786 1.00 75.25 191 SER A O 1
ATOM 1435 N N . TYR A 1 192 ? 13.476 12.240 -0.538 1.00 77.50 192 TYR A N 1
ATOM 1436 C CA . TYR A 1 192 ? 13.877 12.390 -1.934 1.00 77.50 192 TYR A CA 1
ATOM 1437 C C . TYR A 1 192 ? 13.833 11.022 -2.607 1.00 77.50 192 TYR A C 1
ATOM 1439 O O . TYR A 1 192 ? 14.583 10.125 -2.223 1.00 77.50 192 TYR A O 1
ATOM 1447 N N . ILE A 1 193 ? 12.896 10.850 -3.540 1.00 74.56 193 ILE A N 1
ATOM 1448 C CA . ILE A 1 193 ? 12.575 9.564 -4.164 1.00 74.56 193 ILE A CA 1
ATOM 1449 C C . ILE A 1 193 ? 12.513 9.743 -5.683 1.00 74.56 193 ILE A C 1
ATOM 1451 O O . ILE A 1 193 ? 11.696 10.506 -6.199 1.00 74.56 193 ILE A O 1
ATOM 1455 N N . ASN A 1 194 ? 13.382 9.039 -6.403 1.00 70.62 194 ASN A N 1
ATOM 1456 C CA . ASN A 1 194 ? 13.521 9.043 -7.857 1.00 70.62 194 ASN A CA 1
ATOM 1457 C C . ASN A 1 194 ? 13.524 10.446 -8.475 1.00 70.62 194 ASN A C 1
ATOM 1459 O O . ASN A 1 194 ? 12.832 10.709 -9.457 1.00 70.62 194 ASN A O 1
ATOM 1463 N N . GLY A 1 195 ? 14.273 11.374 -7.883 1.00 68.94 195 GLY A N 1
ATOM 1464 C CA . GLY A 1 195 ? 14.343 12.746 -8.385 1.00 68.94 195 GLY A CA 1
ATOM 1465 C C . GLY A 1 195 ? 13.269 13.689 -7.847 1.00 68.94 195 GLY A C 1
ATOM 1466 O O . GLY A 1 195 ? 13.318 14.872 -8.160 1.00 68.94 195 GLY A O 1
ATOM 1467 N N . ASN A 1 196 ? 12.327 13.206 -7.032 1.00 68.06 196 ASN A N 1
ATOM 1468 C CA . ASN A 1 196 ? 11.196 13.986 -6.532 1.00 68.06 196 ASN A CA 1
ATOM 1469 C C . ASN A 1 196 ? 11.346 14.260 -5.037 1.00 68.06 196 ASN A C 1
ATOM 1471 O O . ASN A 1 196 ? 11.698 13.365 -4.267 1.00 68.06 196 ASN A O 1
ATOM 1475 N N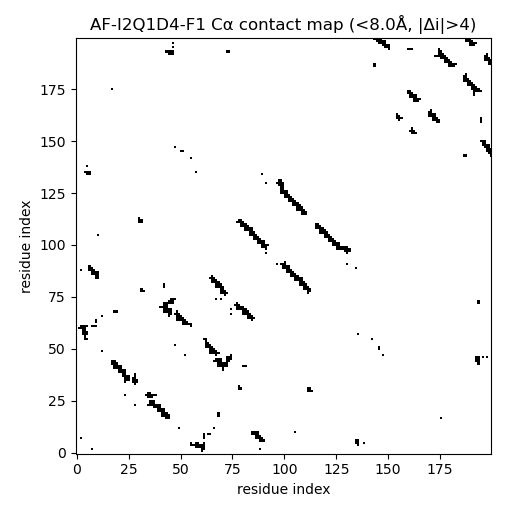 . LEU A 1 197 ? 11.066 15.498 -4.628 1.00 72.06 197 LEU A N 1
ATOM 1476 C CA . LEU A 1 197 ? 11.083 15.902 -3.228 1.00 72.06 197 LEU A CA 1
ATOM 1477 C C . LEU A 1 197 ? 9.669 15.831 -2.648 1.00 72.06 197 LEU A C 1
ATOM 1479 O O . LEU A 1 197 ? 8.749 16.496 -3.111 1.00 72.06 197 LEU A O 1
ATOM 1483 N N . VAL A 1 198 ? 9.513 15.050 -1.591 1.00 68.25 198 VAL A N 1
ATOM 1484 C CA . VAL A 1 198 ? 8.237 14.791 -0.931 1.00 68.25 198 VAL A CA 1
ATOM 1485 C C . VAL A 1 198 ? 8.280 15.319 0.496 1.00 68.25 198 VAL A C 1
ATOM 1487 O O . VAL A 1 198 ? 9.251 15.058 1.207 1.00 68.25 198 VAL A O 1
ATOM 1490 N N . PHE A 1 199 ? 7.222 16.007 0.931 1.00 69.12 199 PHE A N 1
ATOM 1491 C CA . PHE A 1 199 ? 7.056 16.500 2.301 1.00 69.12 199 PHE A CA 1
ATOM 1492 C C . PHE A 1 199 ? 5.962 15.712 3.032 1.00 69.12 199 PHE A C 1
ATOM 1494 O O . PHE A 1 199 ? 4.957 15.331 2.429 1.00 69.12 199 PHE A O 1
ATOM 1501 N N . GLY A 1 200 ? 6.147 15.489 4.331 1.00 59.78 200 GLY A N 1
ATOM 1502 C CA . GLY A 1 200 ? 5.214 14.805 5.229 1.00 59.78 200 GLY A CA 1
ATOM 1503 C C . GLY A 1 200 ? 5.490 15.069 6.691 1.00 59.78 200 GLY A C 1
ATOM 1504 O O . GLY A 1 200 ? 6.329 15.942 6.990 1.00 59.78 200 GLY A O 1
#

pLDDT: mean 81.98, std 13.34, range [47.53, 97.12]

Sequence (200 aa):
MKLMYPQSFPCLFDGFPTALEIRMGVSGGDIVAGASLGTKFTLTRTPKCGLPQGDYTIGSPLPECRMIYSDTGNDDDFTIKVSFLGYGTFYKLTASDQSLRFQVYKAIAIETAAGEKVFGDTFDCETLIPATQDVEALFSYTAPTFQYIDPVSSGVSSDGSVTVEIGGTTYNLSDGTIIKINSSNGVLTLSYINGNLVFG

Secondary structure (DSSP, 8-state):
---BTTTEEEPP-TT--SEEEEE--HHHHTTSTT--TT-EEEEEE-TTTT--BS---TTSBPPB-EEEEESSS-SSS-SEEEEEEEEEEEE-SSTT-SEEEEEEEEEEEEEETTEEEEEEEEEEEEEEEETTS-SSTT--------EEE---SS-B-TTS-EEEEETTEEEEE-TT-EEEEEETTEEEEEEEETTEEEE-

Solvent-accessible surface area (backbone atoms only — not comparable to full-atom values): 11321 Å² total; per-residue (Å²): 135,86,54,32,22,58,44,24,47,60,55,83,73,81,88,64,74,66,58,45,82,48,65,30,48,64,78,46,15,78,59,32,87,96,44,39,68,64,39,74,44,60,23,27,36,15,68,65,39,68,40,61,66,59,68,90,39,80,83,31,62,51,44,54,39,32,45,32,25,8,58,68,25,39,83,87,56,61,58,42,33,44,30,39,39,32,33,40,34,59,45,62,96,48,97,81,46,68,35,26,28,43,36,38,39,45,31,42,35,44,34,37,89,87,46,76,48,77,53,69,53,74,50,74,45,82,45,90,49,51,51,83,60,68,57,56,78,77,53,86,67,83,71,72,71,68,45,85,43,82,56,70,91,75,53,66,45,99,85,60,28,36,62,47,76,55,96,91,43,80,42,81,38,44,70,69,37,72,49,77,48,81,51,99,91,47,64,43,33,40,37,30,28,75,73,28,48,33,42,44

Foldseek 3Di:
DFAFPPQKDKDDDPPDDQKDKDFDDQVRQVFQPPRHHGDIAIWGWALQAQPFPDDRDHGHGHTWHWRKTASLSYPPDGQKMKIKIKMKGWDDPDPPDQFIKIKIKIWIWMQHPVGIDIDIDMDIDTDPHGPPDDPSVVDPDPDFDKDWDAADPPAQDPQRWGWDADPNDIDIDDAQDWDWDQDPVGIWIWHQHPRTIIID

Organism: NCBI:txid596152

Radius of gyration: 19.92 Å; Cα contacts (8 Å, |Δi|>4): 418; chains: 1; bounding box: 50×47×49 Å

Mean predicted aligned error: 9.48 Å

Nearest PDB structures (foldseek):
  6yfe-assembly1_AB  TM=5.031E-01  e=3.681E-01  Beihai levi-like virus 19
  6e4v-assembly1_A  TM=1.555E-01  e=7.960E+00  Escherichia coli BW25113